Protein AF-A0A101QXJ2-F1 (afdb_monomer)

Secondary structure (DSSP, 8-state):
----------TT-HHHHHHHHIIIIIHHHS-GGGTTHHHHHHHHHHHH--TTSB-B-TTSPBPPHHHHHHHTTS-HHHHHHHHHHHHHTTSSEEES---TTSPPEEE---TT----HHHHHHHHHHTS----TT-----S--------------------PPPPPP-------------------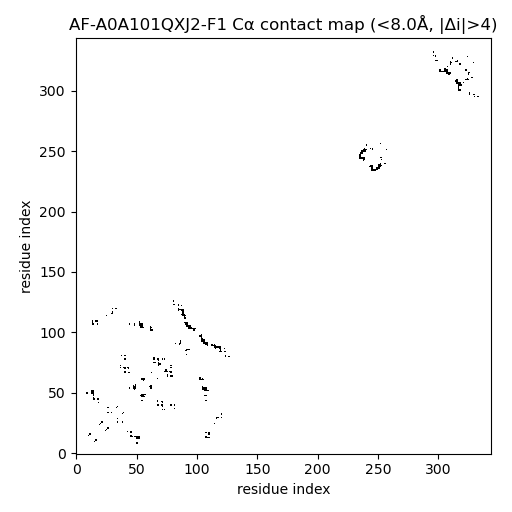-------------------------PPPP---PPP---------------S-B-TTT-PBPSSSSSS-HHHHHHHHTTS---S-----PPP--PPPPPPPPP----PPPP--PPPP-TTSPEEE-TTS-EEE-S-TT---HHHH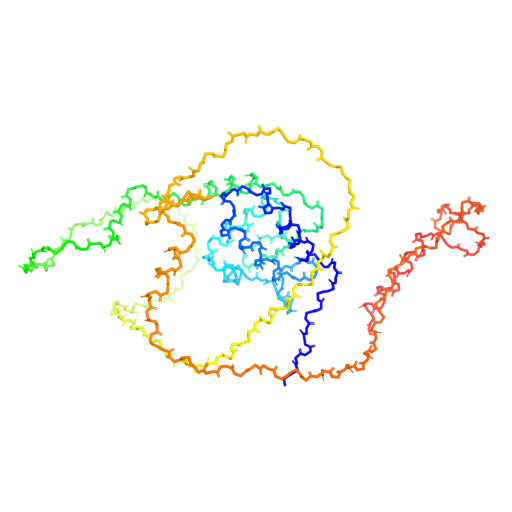HHHHHHHHHHHHS--

Mean predicted aligned error: 20.92 Å

Solvent-accessible surface area (backbone atoms only — not comparable to full-atom values): 23288 Å² total; per-residue (Å²): 134,85,80,85,78,68,76,88,69,54,90,86,24,36,30,56,51,49,46,48,44,41,69,73,49,46,62,72,75,45,54,77,90,46,67,49,70,51,44,45,36,53,52,32,50,36,74,52,27,33,59,83,11,38,33,30,45,95,88,67,47,59,52,52,64,63,58,52,6,58,65,33,73,49,54,53,69,55,37,53,54,40,50,55,21,31,38,59,12,57,60,32,42,69,60,70,79,85,44,92,96,51,82,53,33,39,26,45,61,60,94,81,69,80,66,37,57,62,53,19,49,52,47,48,60,73,65,46,78,75,71,65,85,85,67,77,75,85,72,80,80,76,79,78,91,74,88,80,93,78,84,92,81,84,91,81,83,84,86,83,83,84,83,82,84,86,81,87,83,88,86,89,82,86,89,82,89,82,90,79,90,80,92,82,82,81,88,81,94,70,86,77,71,89,82,73,80,86,77,86,74,85,71,83,81,79,75,80,78,81,72,79,77,78,83,77,80,81,78,90,79,84,89,80,78,91,72,82,86,75,92,69,86,69,60,56,44,50,12,77,85,81,58,49,71,23,96,52,88,59,64,57,43,72,75,64,53,51,61,59,68,68,67,64,84,75,87,73,83,85,74,87,80,78,81,83,81,87,73,88,78,80,82,76,81,86,75,85,76,78,80,71,80,75,76,90,69,76,79,84,73,52,88,85,32,54,81,41,70,27,100,88,72,49,79,38,47,47,81,56,88,85,61,67,36,67,68,60,54,48,50,53,50,52,51,52,52,47,48,64,75,69,57,125

Foldseek 3Di:
DDPPPPDPLPPQFQLVLLVCCLPPPDCVVADPLCNPLLSLLSVLLSVQADSNQKRADPVRHHDALVVSCVSSVHDSVVSVLSQVLCVQQVQKDFDDDDDPPGGTIIGGDGNDRDTPNVRSVVSCVVPPPPPPPPPPPPPPDPDDDDDDDDDDDDDDDDDDDDDDDDDDDDDDDDDDDDDDDDDDDDDDPDPPDDPDPDDPPDDDPPDDDPDDDDDDDDDDDDDDDDDDDDPPPPFLFAAPPPRHGHPDNDNHDPVVVVVVVVPPPPPDDDDDDDDDDDDDDDDDPDDDDDPPPPDDDQPDADPPADWDAAPVRDIGGDVDPPDHHSVVVVVVVVVVVVCVVPPD

Structure (mmCIF, N/CA/C/O backbone):
data_AF-A0A101QXJ2-F1
#
_entry.id   AF-A0A101QXJ2-F1
#
loop_
_atom_site.group_PDB
_atom_site.id
_atom_site.type_symbol
_atom_site.label_atom_id
_atom_site.label_alt_id
_atom_site.label_comp_id
_atom_site.label_asym_id
_atom_site.label_entity_id
_atom_site.label_seq_id
_atom_site.pdbx_PDB_ins_code
_atom_site.Cartn_x
_atom_site.Cartn_y
_atom_site.Cartn_z
_atom_site.occupancy
_atom_site.B_iso_or_equiv
_atom_site.auth_seq_id
_atom_site.auth_comp_id
_atom_site.auth_asym_id
_atom_site.auth_atom_id
_atom_site.pdbx_PDB_model_num
ATOM 1 N N . MET A 1 1 ? -8.567 32.358 3.749 1.00 40.31 1 MET A N 1
ATOM 2 C CA . MET A 1 1 ? -8.351 30.949 3.368 1.00 40.31 1 MET A CA 1
ATOM 3 C C . MET A 1 1 ? -7.649 30.308 4.546 1.00 40.31 1 MET A C 1
ATOM 5 O O . MET A 1 1 ? -6.565 30.764 4.877 1.00 40.31 1 MET A O 1
ATOM 9 N N . SER A 1 2 ? -8.338 29.427 5.272 1.00 40.16 2 SER A N 1
ATOM 10 C CA . SER A 1 2 ? -7.811 28.803 6.492 1.00 40.16 2 SER A CA 1
ATOM 11 C C . SER A 1 2 ? -6.733 27.792 6.098 1.00 40.16 2 SER A C 1
ATOM 13 O O . SER A 1 2 ? -6.956 26.981 5.203 1.00 40.16 2 SER A O 1
ATOM 15 N N . VAL A 1 3 ? -5.551 27.926 6.700 1.00 52.31 3 VAL A N 1
ATOM 16 C CA . VAL A 1 3 ? -4.366 27.079 6.468 1.00 52.31 3 VAL A CA 1
ATOM 17 C C . VAL A 1 3 ? -4.305 25.942 7.509 1.00 52.31 3 VAL A C 1
ATOM 19 O O . VAL A 1 3 ? -3.438 25.078 7.440 1.00 52.31 3 VAL A O 1
ATOM 22 N N . ASP A 1 4 ? -5.286 25.872 8.414 1.00 46.72 4 ASP A N 1
ATOM 23 C CA . ASP A 1 4 ? -5.356 24.923 9.534 1.00 46.72 4 ASP A CA 1
ATOM 24 C C . ASP A 1 4 ? -6.072 23.610 9.178 1.00 46.72 4 ASP A C 1
ATOM 26 O O . ASP A 1 4 ? -6.761 23.008 9.992 1.00 46.72 4 ASP A O 1
ATOM 30 N N . GLU A 1 5 ? -5.897 23.132 7.946 1.00 52.06 5 GLU A N 1
ATOM 31 C CA . GLU A 1 5 ? -6.265 21.764 7.548 1.00 52.06 5 GLU A CA 1
ATOM 32 C C . GLU A 1 5 ? -5.008 20.877 7.470 1.00 52.06 5 GLU A C 1
ATOM 34 O O . GLU A 1 5 ? -4.837 20.053 6.559 1.00 52.06 5 GLU A O 1
ATOM 39 N N . GLN A 1 6 ? -4.076 21.098 8.406 1.00 53.22 6 GLN A N 1
ATOM 40 C CA . GLN A 1 6 ? -2.865 20.296 8.526 1.00 53.22 6 GLN A CA 1
ATOM 41 C C . GLN A 1 6 ? -3.242 18.855 8.885 1.00 53.22 6 GLN A C 1
ATOM 43 O O . GLN A 1 6 ? -3.923 18.592 9.868 1.00 53.22 6 GLN A O 1
ATOM 48 N N . ASP A 1 7 ? -2.818 17.946 8.004 1.00 56.38 7 ASP A N 1
ATOM 49 C CA . ASP A 1 7 ? -2.963 16.492 8.051 1.00 56.38 7 ASP A CA 1
ATOM 50 C C . ASP A 1 7 ? -3.123 15.913 9.469 1.00 56.38 7 ASP A C 1
ATOM 52 O O . ASP A 1 7 ? -2.157 15.803 10.220 1.00 56.38 7 ASP A O 1
ATOM 56 N N . ASP A 1 8 ? -4.318 15.395 9.758 1.00 56.09 8 ASP A N 1
ATOM 57 C CA . ASP A 1 8 ? -4.680 14.565 10.921 1.00 56.09 8 ASP A CA 1
ATOM 58 C C . ASP A 1 8 ? -3.966 13.184 10.923 1.00 56.09 8 ASP A C 1
ATOM 60 O O . ASP A 1 8 ? -4.494 12.141 11.332 1.00 56.09 8 ASP A O 1
ATOM 64 N N . ARG A 1 9 ? -2.738 13.125 10.397 1.00 63.41 9 ARG A N 1
ATOM 65 C CA . ARG A 1 9 ? -1.888 11.935 10.350 1.00 63.41 9 ARG A CA 1
ATOM 66 C C . ARG A 1 9 ? -1.293 11.704 11.732 1.00 63.41 9 ARG A C 1
ATOM 68 O O . ARG A 1 9 ? -0.118 11.967 11.966 1.00 63.41 9 ARG A O 1
ATOM 75 N N . LYS A 1 10 ? -2.123 11.174 12.632 1.00 67.62 10 LYS A N 1
ATOM 76 C CA . LYS A 1 10 ? -1.710 10.709 13.959 1.00 67.62 10 LYS A CA 1
ATOM 77 C C . LYS A 1 10 ? -0.437 9.862 13.859 1.00 67.62 10 LYS A C 1
ATOM 79 O O . LYS A 1 10 ? -0.304 9.003 12.977 1.00 67.62 10 LYS A O 1
ATOM 84 N N . GLU A 1 11 ? 0.499 10.116 14.764 1.00 63.03 11 GLU A N 1
ATOM 85 C CA . GLU A 1 11 ? 1.699 9.300 14.931 1.00 63.03 11 GLU A CA 1
ATOM 86 C C . GLU A 1 11 ? 1.285 7.828 15.112 1.00 63.03 11 GLU A C 1
ATOM 88 O O . GLU A 1 11 ? 0.372 7.516 15.874 1.00 63.03 11 GLU A O 1
ATOM 93 N N . GLY A 1 12 ? 1.886 6.925 14.329 1.00 73.69 12 GLY A N 1
ATOM 94 C CA . GLY A 1 12 ? 1.506 5.504 14.290 1.00 73.69 12 GLY A CA 1
ATOM 95 C C . GLY A 1 12 ? 0.447 5.108 13.250 1.00 73.69 12 GLY A C 1
ATOM 96 O O . GLY A 1 12 ? 0.056 3.947 13.204 1.00 73.69 12 GLY A O 1
ATOM 97 N N . ALA A 1 13 ? -0.016 6.018 12.386 1.00 88.88 13 ALA A N 1
ATOM 98 C CA . ALA A 1 13 ? -0.916 5.648 11.291 1.00 88.88 13 ALA A CA 1
ATOM 99 C C . ALA A 1 13 ? -0.267 4.658 10.295 1.00 88.88 13 ALA A C 1
ATOM 101 O O . ALA A 1 13 ? 0.923 4.769 9.986 1.00 88.88 13 ALA A O 1
ATOM 102 N N . VAL A 1 14 ? -1.071 3.757 9.714 1.00 94.00 14 VAL A N 1
ATOM 103 C CA . VAL A 1 14 ? -0.635 2.713 8.755 1.00 94.00 14 VAL A CA 1
ATOM 104 C C . VAL A 1 14 ? 0.245 3.248 7.607 1.00 94.00 14 VAL A C 1
ATOM 106 O O . VAL A 1 14 ? 1.235 2.608 7.252 1.00 94.00 14 VAL A O 1
ATOM 109 N N . PRO A 1 15 ? -0.016 4.432 7.014 1.00 94.44 15 PRO A N 1
ATOM 110 C CA . PRO A 1 15 ? 0.865 4.968 5.973 1.00 94.44 15 PRO A CA 1
ATOM 111 C C . PRO A 1 15 ? 2.269 5.325 6.489 1.00 94.44 15 PRO A C 1
ATOM 113 O O . PRO A 1 15 ? 3.249 5.247 5.744 1.00 94.44 15 PRO A O 1
ATOM 116 N N . ASN A 1 16 ? 2.396 5.721 7.757 1.00 93.44 16 ASN A N 1
ATOM 117 C CA . ASN A 1 16 ? 3.681 6.077 8.354 1.00 93.44 16 ASN A CA 1
ATOM 118 C C . ASN A 1 16 ? 4.519 4.829 8.635 1.00 93.44 16 ASN A C 1
ATOM 120 O O . ASN A 1 16 ? 5.688 4.793 8.246 1.00 93.44 16 ASN A O 1
ATOM 124 N N . SER A 1 17 ? 3.925 3.789 9.224 1.00 94.25 17 SER A N 1
ATOM 125 C CA . SER A 1 17 ? 4.601 2.506 9.442 1.00 94.25 17 SER A CA 1
ATOM 126 C C . SER A 1 17 ? 4.990 1.842 8.118 1.00 94.25 17 SER A C 1
ATOM 128 O O . SER A 1 17 ? 6.146 1.448 7.951 1.00 94.25 17 SER A O 1
ATOM 130 N N . PHE A 1 18 ? 4.092 1.834 7.126 1.00 96.06 18 PHE A N 1
ATOM 131 C CA . PHE A 1 18 ? 4.382 1.372 5.767 1.00 96.06 18 PHE A CA 1
ATOM 132 C C . PHE A 1 18 ? 5.537 2.149 5.136 1.00 96.06 18 PHE A C 1
ATOM 134 O O . PHE A 1 18 ? 6.446 1.570 4.548 1.00 96.06 18 PHE A O 1
ATOM 141 N N . GLY A 1 19 ? 5.533 3.474 5.274 1.00 95.44 19 GLY A N 1
ATOM 142 C CA . GLY A 1 19 ? 6.594 4.328 4.763 1.00 95.44 19 GLY A CA 1
ATOM 143 C C . GLY A 1 19 ? 7.949 4.088 5.418 1.00 95.44 19 GLY A C 1
ATOM 144 O O . GLY A 1 19 ? 8.967 4.076 4.724 1.00 95.44 19 GLY A O 1
ATOM 145 N N . ASN A 1 20 ? 7.958 3.866 6.730 1.00 95.00 20 ASN A N 1
ATOM 146 C CA . ASN A 1 20 ? 9.160 3.526 7.481 1.00 95.00 20 ASN A CA 1
ATOM 147 C C . ASN A 1 20 ? 9.683 2.144 7.076 1.00 95.00 20 ASN A C 1
ATOM 149 O O . ASN A 1 20 ? 10.871 2.007 6.783 1.00 95.00 20 ASN A O 1
ATOM 153 N N . ALA A 1 21 ? 8.806 1.142 6.963 1.00 95.56 21 ALA A N 1
ATOM 154 C CA . ALA A 1 21 ? 9.169 -0.179 6.458 1.00 95.56 21 ALA A CA 1
ATOM 155 C C . ALA A 1 21 ? 9.734 -0.095 5.032 1.00 95.56 21 ALA A C 1
ATOM 157 O O . ALA A 1 21 ? 10.783 -0.683 4.749 1.00 95.56 21 ALA A O 1
ATOM 158 N N . LEU A 1 22 ? 9.098 0.704 4.164 1.00 96.00 22 LEU A N 1
ATOM 159 C CA . LEU A 1 22 ? 9.529 0.941 2.790 1.00 96.00 22 LEU A CA 1
ATOM 160 C C . LEU A 1 22 ? 10.939 1.537 2.732 1.00 96.00 22 LEU A C 1
ATOM 162 O O . LEU A 1 22 ? 11.807 1.000 2.044 1.00 96.00 22 LEU A O 1
ATOM 166 N N . ALA A 1 23 ? 11.172 2.625 3.467 1.00 95.25 23 ALA A N 1
ATOM 167 C CA . ALA A 1 23 ? 12.436 3.352 3.453 1.00 95.25 23 ALA A CA 1
ATOM 168 C C . ALA A 1 23 ? 13.585 2.542 4.071 1.00 95.25 23 ALA A C 1
ATOM 170 O O . ALA A 1 23 ? 14.657 2.453 3.470 1.00 95.25 23 ALA A O 1
ATOM 171 N N . TRP A 1 24 ? 13.362 1.929 5.235 1.00 94.56 24 TRP A N 1
ATOM 172 C CA . TRP A 1 24 ? 14.444 1.365 6.044 1.00 94.56 24 TRP A CA 1
ATOM 173 C C . TRP A 1 24 ? 14.752 -0.099 5.752 1.00 94.56 24 TRP A C 1
ATOM 175 O O . TRP A 1 24 ? 15.916 -0.498 5.814 1.00 94.56 24 TRP A O 1
ATOM 185 N N . ARG A 1 25 ? 13.736 -0.898 5.420 1.00 95.69 25 ARG A N 1
ATOM 186 C CA . ARG A 1 25 ? 13.872 -2.354 5.306 1.00 95.69 25 ARG A CA 1
ATOM 187 C C . ARG A 1 25 ? 13.623 -2.838 3.886 1.00 95.69 25 ARG A C 1
ATOM 189 O O . ARG A 1 25 ? 14.509 -3.393 3.238 1.00 95.69 25 ARG A O 1
ATOM 196 N N . TRP A 1 26 ? 12.430 -2.583 3.373 1.00 96.62 26 TRP A N 1
ATOM 197 C CA . TRP A 1 26 ? 11.964 -3.149 2.113 1.00 96.62 26 TRP A CA 1
ATOM 198 C C . TRP A 1 26 ? 12.757 -2.654 0.905 1.00 96.62 26 TRP A C 1
ATOM 200 O O . TRP A 1 26 ? 13.098 -3.458 0.046 1.00 96.62 26 TRP A O 1
ATOM 210 N N . SER A 1 27 ? 13.134 -1.372 0.846 1.00 96.31 27 SER A N 1
ATOM 211 C CA . SER A 1 27 ? 13.959 -0.833 -0.249 1.00 96.31 27 SER A CA 1
ATOM 212 C C . SER A 1 27 ? 15.315 -1.544 -0.398 1.00 96.31 27 SER A C 1
ATOM 214 O O . SER A 1 27 ? 15.875 -1.596 -1.500 1.00 96.31 27 SER A O 1
ATOM 216 N N . ARG A 1 28 ? 15.851 -2.106 0.696 1.00 96.69 28 ARG A N 1
ATOM 217 C CA . ARG A 1 28 ? 17.118 -2.852 0.724 1.00 96.69 28 ARG A CA 1
ATOM 218 C C . ARG A 1 28 ? 16.923 -4.295 0.265 1.00 96.69 28 ARG A C 1
ATOM 220 O O . ARG A 1 28 ? 17.698 -4.753 -0.568 1.00 96.69 28 ARG A O 1
ATOM 227 N N . GLU A 1 29 ? 15.865 -4.949 0.743 1.00 97.12 29 GLU A N 1
ATOM 228 C CA . GLU A 1 29 ? 15.489 -6.330 0.391 1.00 97.12 29 GLU A CA 1
ATOM 229 C C . GLU A 1 29 ? 14.942 -6.465 -1.045 1.00 97.12 29 GLU A C 1
ATOM 231 O O . GLU A 1 29 ? 14.990 -7.537 -1.644 1.00 97.12 29 GLU A O 1
ATOM 236 N N . MET A 1 30 ? 14.421 -5.378 -1.613 1.00 97.56 30 MET A N 1
ATOM 237 C CA . MET A 1 30 ? 13.777 -5.365 -2.922 1.00 97.56 30 MET A CA 1
ATOM 238 C C . MET A 1 30 ? 14.774 -5.648 -4.074 1.00 97.56 30 MET A C 1
ATOM 240 O O . MET A 1 30 ? 15.803 -4.968 -4.177 1.00 97.56 30 MET A O 1
ATOM 244 N N . PRO A 1 31 ? 14.468 -6.575 -5.006 1.00 97.75 31 PRO A N 1
ATOM 245 C CA . PRO A 1 31 ? 15.256 -6.816 -6.215 1.00 97.75 31 PRO A CA 1
ATOM 246 C C . PRO A 1 31 ? 15.428 -5.561 -7.076 1.00 97.75 31 PRO A C 1
ATOM 248 O O . PRO A 1 31 ? 14.529 -4.723 -7.177 1.00 97.75 31 PRO A O 1
ATOM 251 N N . ARG A 1 32 ? 16.569 -5.440 -7.771 1.00 96.69 32 ARG A N 1
ATOM 252 C CA . ARG A 1 32 ? 16.890 -4.260 -8.604 1.00 96.69 32 ARG A CA 1
ATOM 253 C C . ARG A 1 32 ? 15.822 -3.962 -9.664 1.00 96.69 32 ARG A C 1
ATOM 255 O O . ARG A 1 32 ? 15.546 -2.793 -9.913 1.00 96.69 32 ARG A O 1
ATOM 262 N N . GLY A 1 33 ? 15.188 -4.991 -10.235 1.00 95.00 33 GLY A N 1
ATOM 263 C CA . GLY A 1 33 ? 14.116 -4.834 -11.226 1.00 95.00 33 GLY A CA 1
ATOM 264 C C . GLY A 1 33 ? 12.859 -4.128 -10.696 1.00 95.00 33 GLY A C 1
ATOM 265 O O . GLY A 1 33 ? 12.109 -3.551 -11.480 1.00 95.00 33 GLY A O 1
ATOM 266 N N . LEU A 1 34 ? 12.652 -4.122 -9.375 1.00 97.00 34 LEU A N 1
ATOM 267 C CA . LEU A 1 34 ? 11.510 -3.486 -8.715 1.00 97.00 34 LEU A CA 1
ATOM 268 C C . LEU A 1 34 ? 11.805 -2.054 -8.232 1.00 97.00 34 LEU A C 1
ATOM 270 O O . LEU A 1 34 ? 10.875 -1.278 -8.026 1.00 97.00 34 LEU A O 1
ATOM 274 N N . LYS A 1 35 ? 13.079 -1.654 -8.107 1.00 96.44 35 LYS A N 1
ATOM 275 C CA . LYS A 1 35 ? 13.467 -0.327 -7.576 1.00 96.44 35 LYS A CA 1
ATOM 276 C C . LYS A 1 35 ? 13.170 0.853 -8.514 1.00 96.44 35 LYS A C 1
ATOM 278 O O . LYS A 1 35 ? 13.420 1.995 -8.146 1.00 96.44 35 LYS A O 1
ATOM 283 N N . GLY A 1 36 ? 12.672 0.588 -9.723 1.00 95.12 36 GLY A N 1
ATOM 284 C CA . GLY A 1 36 ? 12.228 1.610 -10.673 1.00 95.12 36 GLY A CA 1
ATOM 285 C C . GLY A 1 36 ? 10.816 2.121 -10.368 1.00 95.12 36 GLY A C 1
ATOM 286 O O . GLY A 1 36 ? 10.469 2.398 -9.224 1.00 95.12 36 GLY A O 1
ATOM 287 N N . GLY A 1 37 ? 9.968 2.200 -11.398 1.00 96.25 37 GLY A N 1
ATOM 288 C CA . GLY A 1 37 ? 8.610 2.753 -11.277 1.00 96.25 37 GLY A CA 1
ATOM 289 C C . GLY A 1 37 ? 7.702 2.046 -10.260 1.00 96.25 37 GLY A C 1
ATOM 290 O O . GLY A 1 37 ? 6.793 2.673 -9.724 1.00 96.25 37 GLY A O 1
ATOM 291 N N . PHE A 1 38 ? 7.968 0.776 -9.936 1.00 98.06 38 PHE A N 1
ATOM 292 C CA . PHE A 1 38 ? 7.221 0.061 -8.899 1.00 98.06 38 PHE A CA 1
ATOM 293 C C . PHE A 1 38 ? 7.461 0.663 -7.504 1.00 98.06 38 PHE A C 1
ATOM 295 O O . PHE A 1 38 ? 6.502 0.904 -6.777 1.00 98.06 38 PHE A O 1
ATOM 302 N N . LEU A 1 39 ? 8.706 1.000 -7.154 1.00 97.75 39 LEU A N 1
ATOM 303 C CA . LEU A 1 39 ? 9.013 1.677 -5.892 1.00 97.75 39 LEU A CA 1
ATOM 304 C C . LEU A 1 39 ? 8.350 3.062 -5.813 1.00 97.75 39 LEU A C 1
ATOM 306 O O . LEU A 1 39 ? 7.761 3.401 -4.788 1.00 97.75 39 LEU A O 1
ATOM 310 N N . THR A 1 40 ? 8.381 3.838 -6.902 1.00 98.00 40 THR A N 1
ATOM 311 C CA . THR A 1 40 ? 7.679 5.133 -6.985 1.00 98.00 40 THR A CA 1
ATOM 312 C C . THR A 1 40 ? 6.174 4.974 -6.770 1.00 98.00 40 THR A C 1
ATOM 314 O O . THR A 1 40 ? 5.576 5.771 -6.050 1.00 98.00 40 THR A O 1
ATOM 317 N N . MET A 1 41 ? 5.569 3.916 -7.322 1.00 98.25 41 MET A N 1
ATOM 318 C CA . MET A 1 41 ? 4.166 3.594 -7.066 1.00 98.25 41 MET A CA 1
ATOM 319 C C . MET A 1 41 ? 3.911 3.355 -5.573 1.00 98.25 41 MET A C 1
ATOM 321 O O . MET A 1 41 ? 2.981 3.941 -5.034 1.00 98.25 41 MET A O 1
ATOM 325 N N . LEU A 1 42 ? 4.743 2.577 -4.869 1.00 98.00 42 LEU A N 1
ATOM 326 C CA . LEU A 1 42 ? 4.558 2.340 -3.427 1.00 98.00 42 LEU A CA 1
ATOM 327 C C . LEU A 1 42 ? 4.621 3.637 -2.599 1.00 98.00 42 LEU A C 1
ATOM 329 O O . LEU A 1 42 ? 3.818 3.818 -1.684 1.00 98.00 42 LEU A O 1
ATOM 333 N N . TYR A 1 43 ? 5.515 4.570 -2.945 1.00 98.00 43 TYR A N 1
ATOM 334 C CA . TYR A 1 43 ? 5.541 5.897 -2.316 1.00 98.00 43 TYR A CA 1
ATOM 335 C C . TYR A 1 43 ? 4.283 6.719 -2.621 1.00 98.00 43 TYR A C 1
ATOM 337 O O . TYR A 1 43 ? 3.775 7.405 -1.735 1.00 98.00 43 TYR A O 1
ATOM 345 N N . ALA A 1 44 ? 3.748 6.625 -3.839 1.00 97.88 44 ALA A N 1
ATOM 346 C CA . ALA A 1 44 ? 2.486 7.268 -4.184 1.00 97.88 44 ALA A CA 1
ATOM 347 C C . ALA A 1 44 ? 1.320 6.685 -3.363 1.00 97.88 44 ALA A C 1
ATOM 349 O O . ALA A 1 44 ? 0.532 7.446 -2.802 1.00 97.88 44 ALA A O 1
ATOM 350 N N . LEU A 1 45 ? 1.240 5.354 -3.215 1.00 97.56 45 LEU A N 1
ATOM 351 C CA . LEU A 1 45 ? 0.220 4.704 -2.378 1.00 97.56 45 LEU A CA 1
ATOM 352 C C . LEU A 1 45 ? 0.302 5.186 -0.929 1.00 97.56 45 LEU A C 1
ATOM 354 O O . LEU A 1 45 ? -0.725 5.533 -0.355 1.00 97.56 45 LEU A O 1
ATOM 358 N N . ARG A 1 46 ? 1.515 5.286 -0.367 1.00 96.56 46 ARG A N 1
ATOM 359 C CA . ARG A 1 46 ? 1.735 5.856 0.970 1.00 96.56 46 ARG A CA 1
ATOM 360 C C . ARG A 1 46 ? 1.140 7.260 1.094 1.00 96.56 46 ARG A C 1
ATOM 362 O O . ARG A 1 46 ? 0.445 7.536 2.062 1.00 96.56 46 ARG A O 1
ATOM 369 N N . ALA A 1 47 ? 1.433 8.145 0.143 1.00 95.88 47 ALA A N 1
ATOM 370 C CA . ALA A 1 47 ? 1.002 9.541 0.207 1.00 95.88 47 ALA A CA 1
ATOM 371 C C . ALA A 1 47 ? -0.527 9.702 0.112 1.00 95.88 47 ALA A C 1
ATOM 373 O O . ALA A 1 47 ? -1.086 10.637 0.682 1.00 95.88 47 ALA A O 1
ATOM 374 N N . MET A 1 48 ? -1.192 8.791 -0.602 1.00 95.94 48 MET A N 1
ATOM 375 C CA . MET A 1 48 ? -2.638 8.814 -0.839 1.00 95.94 48 MET A CA 1
ATOM 376 C C . MET A 1 48 ? -3.455 7.980 0.154 1.00 95.94 48 MET A C 1
ATOM 378 O O . MET A 1 48 ? -4.683 8.055 0.141 1.00 95.94 48 MET A O 1
ATOM 382 N N . ALA A 1 49 ? -2.812 7.156 0.978 1.00 96.19 49 ALA A N 1
ATOM 383 C CA . ALA A 1 49 ? -3.508 6.322 1.942 1.00 96.19 49 ALA A CA 1
ATOM 384 C C . ALA A 1 49 ? -4.062 7.150 3.104 1.00 96.19 49 ALA A C 1
ATOM 386 O O . ALA A 1 49 ? -3.382 8.012 3.664 1.00 96.19 49 ALA A O 1
ATOM 387 N N . ALA A 1 50 ? -5.298 6.842 3.494 1.00 94.88 50 ALA A N 1
ATOM 388 C CA . ALA A 1 50 ? -5.879 7.338 4.731 1.00 94.88 50 ALA A CA 1
ATOM 389 C C . ALA A 1 50 ? -5.132 6.761 5.945 1.00 94.88 50 ALA A C 1
ATOM 391 O O . ALA A 1 50 ? -4.392 5.782 5.831 1.00 94.88 50 ALA A O 1
ATOM 392 N N . SER A 1 51 ? -5.371 7.313 7.136 1.00 92.81 51 SER A N 1
ATOM 393 C CA . SER A 1 51 ? -4.772 6.817 8.386 1.00 92.81 51 SER A CA 1
ATOM 394 C C . SER A 1 51 ? -5.082 5.339 8.669 1.00 92.81 51 SER A C 1
ATOM 396 O O . SER A 1 51 ? -4.260 4.645 9.265 1.00 92.81 51 SER A O 1
ATOM 398 N N . SER A 1 52 ? -6.219 4.841 8.169 1.00 93.31 52 SER A N 1
ATOM 399 C CA . SER A 1 52 ? -6.622 3.428 8.209 1.00 93.31 52 SER A CA 1
ATOM 400 C C . SER A 1 52 ? -5.853 2.515 7.244 1.00 93.31 52 SER A C 1
ATOM 402 O O . SER A 1 52 ? -6.028 1.303 7.288 1.00 93.31 52 SER A O 1
ATOM 404 N N . GLY A 1 53 ? -5.055 3.074 6.331 1.00 95.50 53 GLY A N 1
ATOM 405 C CA . GLY A 1 53 ? -4.391 2.346 5.248 1.00 95.50 53 GLY A CA 1
ATOM 406 C C . GLY A 1 53 ? -5.247 2.171 3.989 1.00 95.50 53 GLY A C 1
ATOM 407 O O . GLY A 1 53 ? -4.723 1.759 2.956 1.00 95.50 53 GLY A O 1
ATOM 408 N N . GLN A 1 54 ? -6.540 2.509 4.013 1.00 96.88 54 GLN A N 1
ATOM 409 C CA . GLN A 1 54 ? -7.388 2.449 2.817 1.00 96.88 54 GLN A CA 1
ATOM 410 C C . GLN A 1 54 ? -7.061 3.582 1.831 1.00 96.88 54 GLN A C 1
ATOM 412 O O . GLN A 1 54 ? -6.881 4.737 2.220 1.00 96.88 54 GLN A O 1
ATOM 417 N N . LEU A 1 55 ? -7.045 3.272 0.532 1.00 96.44 55 LEU A N 1
ATOM 418 C CA . LEU A 1 55 ? -6.863 4.245 -0.549 1.00 96.44 55 LEU A CA 1
ATOM 419 C C . LEU A 1 55 ? -8.208 4.874 -0.925 1.00 96.44 55 LEU A C 1
ATOM 421 O O . LEU A 1 55 ? -8.883 4.465 -1.879 1.00 96.44 55 LEU A O 1
ATOM 425 N N . ARG A 1 56 ? -8.602 5.880 -0.147 1.00 96.31 56 ARG A N 1
ATOM 426 C CA . ARG A 1 56 ? -9.786 6.708 -0.382 1.00 96.31 56 ARG A CA 1
ATOM 427 C C . ARG A 1 56 ? -9.392 8.177 -0.373 1.00 96.31 56 ARG A C 1
ATOM 429 O O . ARG A 1 56 ? -8.490 8.576 0.355 1.00 96.31 56 ARG A O 1
ATOM 436 N N . PHE A 1 57 ? -10.094 8.980 -1.161 1.00 94.81 57 PHE A N 1
ATOM 437 C CA . PHE A 1 57 ? -10.045 10.430 -1.006 1.00 94.81 57 PHE A CA 1
ATOM 438 C C . PHE A 1 57 ? -10.631 10.841 0.350 1.00 94.81 57 PHE A C 1
ATOM 440 O O . PHE A 1 57 ? -11.355 10.061 0.974 1.00 94.81 57 PHE A O 1
ATOM 447 N N . ARG A 1 58 ? -10.378 12.086 0.770 1.00 90.19 58 ARG A N 1
ATOM 448 C CA . ARG A 1 58 ? -10.982 12.665 1.983 1.00 90.19 58 ARG A CA 1
ATOM 449 C C . ARG A 1 58 ? -12.517 12.572 1.966 1.00 90.19 58 ARG A C 1
ATOM 451 O O . ARG A 1 58 ? -13.110 12.241 2.982 1.00 90.19 58 ARG A O 1
ATOM 458 N N . ASP A 1 59 ? -13.137 12.684 0.788 1.00 91.88 59 ASP A N 1
ATOM 459 C CA . ASP A 1 59 ? -14.577 12.461 0.555 1.00 91.88 59 ASP A CA 1
ATOM 460 C C . ASP A 1 59 ? -15.071 11.019 0.830 1.00 91.88 59 ASP A C 1
ATOM 462 O O . ASP A 1 59 ? -16.238 10.702 0.598 1.00 91.88 59 ASP A O 1
ATOM 466 N N . GLY A 1 60 ? -14.188 10.081 1.180 1.00 91.94 60 GLY A N 1
ATOM 467 C CA . GLY A 1 60 ? -14.505 8.659 1.342 1.00 91.94 60 GLY A CA 1
ATOM 468 C C . GLY A 1 60 ? -14.664 7.883 0.027 1.00 91.94 60 GLY A C 1
ATOM 469 O O . GLY A 1 60 ? -14.865 6.665 0.050 1.00 91.94 60 GLY A O 1
ATOM 470 N N . LYS A 1 61 ? -14.544 8.549 -1.127 1.00 95.31 61 LYS A N 1
ATOM 471 C CA . LYS A 1 61 ? -14.606 7.914 -2.452 1.00 95.31 61 LYS A CA 1
ATOM 472 C C . LYS A 1 61 ? -13.343 7.080 -2.717 1.00 95.31 61 LYS A C 1
ATOM 474 O O . LYS A 1 61 ? -12.244 7.547 -2.413 1.00 95.31 61 LYS A O 1
ATOM 479 N N . PRO A 1 62 ? -13.460 5.881 -3.319 1.00 95.50 62 PRO A N 1
ATOM 480 C CA . PRO A 1 62 ? -12.297 5.078 -3.690 1.00 95.50 62 PRO A CA 1
ATOM 481 C C . PRO A 1 62 ? -11.450 5.802 -4.742 1.00 95.50 62 PRO A C 1
ATOM 483 O O . PRO A 1 62 ? -11.989 6.381 -5.692 1.00 95.50 62 PRO A O 1
ATOM 486 N N . ILE A 1 63 ? -10.127 5.753 -4.581 1.00 96.00 63 ILE A N 1
ATOM 487 C CA . ILE A 1 63 ? -9.192 6.388 -5.515 1.00 96.00 63 ILE A CA 1
ATOM 488 C C . ILE A 1 63 ? -9.187 5.619 -6.839 1.00 96.00 63 ILE A C 1
ATOM 490 O O . ILE A 1 63 ? -9.094 4.388 -6.864 1.00 96.00 63 ILE A O 1
ATOM 494 N N . ARG A 1 64 ? -9.294 6.333 -7.966 1.00 95.69 64 ARG A N 1
ATOM 495 C CA . ARG A 1 64 ? -9.268 5.700 -9.288 1.00 95.69 64 ARG A CA 1
ATOM 496 C C . ARG A 1 64 ? -7.831 5.369 -9.672 1.00 95.69 64 ARG A C 1
ATOM 498 O O . ARG A 1 64 ? -6.888 6.075 -9.336 1.00 95.69 64 ARG A O 1
ATOM 505 N N . ILE A 1 65 ? -7.668 4.335 -10.492 1.00 96.31 65 ILE A N 1
ATOM 506 C CA . ILE A 1 65 ? -6.351 3.923 -11.005 1.00 96.31 65 ILE A CA 1
ATOM 507 C C . ILE A 1 65 ? -5.663 5.053 -11.794 1.00 96.31 65 ILE A C 1
ATOM 509 O O . ILE A 1 65 ? -4.441 5.147 -11.779 1.00 96.31 65 ILE A O 1
ATOM 513 N N . GLN A 1 66 ? -6.430 5.929 -12.448 1.00 97.19 66 GLN A N 1
ATOM 514 C CA . GLN A 1 66 ? -5.903 7.099 -13.160 1.00 97.19 66 GLN A CA 1
ATOM 515 C C . GLN A 1 66 ? -5.201 8.085 -12.222 1.00 97.19 66 GLN A C 1
ATOM 517 O O . GLN A 1 66 ? -4.126 8.581 -12.553 1.00 97.19 66 GLN A O 1
ATOM 522 N N . ASP A 1 67 ? -5.768 8.313 -11.038 1.00 97.56 67 ASP A N 1
ATOM 523 C CA . ASP A 1 67 ? -5.184 9.195 -10.029 1.00 97.56 67 ASP A CA 1
ATOM 524 C C . ASP A 1 67 ? -3.910 8.570 -9.450 1.00 97.56 67 ASP A C 1
ATOM 526 O O . ASP A 1 67 ? -2.891 9.249 -9.328 1.00 97.56 67 ASP A O 1
ATOM 530 N N . LEU A 1 68 ? -3.925 7.249 -9.218 1.00 97.56 68 LEU A N 1
ATOM 531 C CA . LEU A 1 68 ? -2.736 6.497 -8.802 1.00 97.56 68 LEU A CA 1
ATOM 532 C C . LEU A 1 68 ? -1.615 6.580 -9.846 1.00 97.56 68 LEU A C 1
ATOM 534 O O . LEU A 1 68 ? -0.457 6.819 -9.507 1.00 97.56 68 LEU A O 1
ATOM 538 N N . ALA A 1 69 ? -1.957 6.417 -11.125 1.00 97.88 69 ALA A N 1
ATOM 539 C CA . ALA A 1 69 ? -1.011 6.515 -12.229 1.00 97.88 69 ALA A CA 1
ATOM 540 C C . ALA A 1 69 ? -0.402 7.921 -12.331 1.00 97.88 69 ALA A C 1
ATOM 542 O O . ALA A 1 69 ? 0.815 8.051 -12.475 1.00 97.88 69 ALA A O 1
ATOM 543 N N . LYS A 1 70 ? -1.234 8.963 -12.191 1.00 98.06 70 LYS A N 1
ATOM 544 C CA . LYS A 1 70 ? -0.808 10.367 -12.191 1.00 98.06 70 LYS A CA 1
ATOM 545 C C . LYS A 1 70 ? 0.123 10.672 -11.016 1.00 98.06 70 LYS A C 1
ATOM 547 O O . LYS A 1 70 ? 1.169 11.275 -11.231 1.00 98.06 70 LYS A O 1
ATOM 552 N N . ALA A 1 71 ? -0.216 10.217 -9.810 1.00 97.62 71 ALA A N 1
ATOM 553 C CA . ALA A 1 71 ? 0.609 10.400 -8.615 1.00 97.62 71 ALA A CA 1
ATOM 554 C C . ALA A 1 71 ? 1.957 9.667 -8.712 1.00 97.62 71 ALA A C 1
ATOM 556 O O . ALA A 1 71 ? 2.984 10.199 -8.301 1.00 97.62 71 ALA A O 1
ATOM 557 N N . ALA A 1 72 ? 1.973 8.469 -9.302 1.00 97.75 72 ALA A N 1
ATOM 558 C CA . ALA A 1 72 ? 3.193 7.696 -9.525 1.00 97.75 72 ALA A CA 1
ATOM 559 C C . ALA A 1 72 ? 3.992 8.131 -10.772 1.00 97.75 72 ALA A C 1
ATOM 561 O O . ALA A 1 72 ? 5.062 7.580 -11.027 1.00 97.75 72 ALA A O 1
ATOM 562 N N . GLY A 1 73 ? 3.478 9.069 -11.578 1.00 97.56 73 GLY A N 1
ATOM 563 C CA . GLY A 1 73 ? 4.127 9.525 -12.811 1.00 97.56 73 GLY A CA 1
ATOM 564 C C . GLY A 1 73 ? 4.258 8.439 -13.887 1.00 97.56 73 GLY A C 1
ATOM 565 O O . GLY A 1 73 ? 5.229 8.433 -14.642 1.00 97.56 73 GLY A O 1
ATOM 566 N N . CYS A 1 74 ? 3.313 7.497 -13.958 1.00 97.75 74 CYS A N 1
ATOM 567 C CA . CYS A 1 74 ? 3.346 6.376 -14.902 1.00 97.75 74 CYS A CA 1
ATOM 568 C C . CYS A 1 74 ? 2.058 6.273 -15.735 1.00 97.75 74 CYS A C 1
ATOM 570 O O . CYS A 1 74 ? 1.086 6.998 -15.523 1.00 97.75 74 CYS A O 1
ATOM 572 N N . ARG A 1 75 ? 2.044 5.382 -16.734 1.00 97.44 75 ARG A N 1
ATOM 573 C CA . ARG A 1 75 ? 0.847 5.129 -17.553 1.00 97.44 75 ARG A CA 1
ATOM 574 C C . ARG A 1 75 ? -0.166 4.304 -16.762 1.00 97.44 75 ARG A C 1
ATOM 576 O O . ARG A 1 75 ? 0.218 3.454 -15.967 1.00 97.44 75 ARG A O 1
ATOM 583 N N . GLU A 1 76 ? -1.457 4.460 -17.057 1.00 97.25 76 GLU A N 1
ATOM 584 C CA . GLU A 1 76 ? -2.527 3.717 -16.365 1.00 97.25 76 GLU A CA 1
ATOM 585 C C . GLU A 1 76 ? -2.322 2.190 -16.415 1.00 97.25 76 GLU A C 1
ATOM 587 O O . GLU A 1 76 ? -2.558 1.483 -15.439 1.00 97.25 76 GLU A O 1
ATOM 592 N N . GLN A 1 77 ? -1.835 1.671 -17.543 1.00 96.81 77 GLN A N 1
ATOM 593 C CA . GLN A 1 77 ? -1.564 0.240 -17.697 1.00 96.81 77 GLN A CA 1
ATOM 594 C C . GLN A 1 77 ? -0.398 -0.236 -16.824 1.00 96.81 77 GLN A C 1
ATOM 596 O O . GLN A 1 77 ? -0.465 -1.327 -16.260 1.00 96.81 77 GLN A O 1
ATOM 601 N N . ASP A 1 78 ? 0.642 0.587 -16.677 1.00 97.12 78 ASP A N 1
ATOM 602 C CA . ASP A 1 78 ? 1.768 0.284 -15.793 1.00 97.12 78 ASP A CA 1
ATOM 603 C C . ASP A 1 78 ? 1.328 0.372 -14.332 1.00 97.12 78 ASP A C 1
ATOM 605 O O . ASP A 1 78 ? 1.674 -0.502 -13.545 1.00 97.12 78 ASP A O 1
ATOM 609 N N . ALA A 1 79 ? 0.473 1.339 -13.986 1.00 97.75 79 ALA A N 1
ATOM 610 C CA . ALA A 1 79 ? -0.113 1.437 -12.656 1.00 97.75 79 ALA A CA 1
ATOM 611 C C . ALA A 1 79 ? -0.920 0.186 -12.279 1.00 97.75 79 ALA A C 1
ATOM 613 O O . ALA A 1 79 ? -0.725 -0.362 -11.197 1.00 97.75 79 ALA A O 1
ATOM 614 N N . ARG A 1 80 ? -1.776 -0.316 -13.184 1.00 97.12 80 ARG A N 1
ATOM 615 C CA . ARG A 1 80 ? -2.507 -1.587 -12.995 1.00 97.12 80 ARG A CA 1
ATOM 616 C C . ARG A 1 80 ? -1.547 -2.743 -12.743 1.00 97.12 80 ARG A C 1
ATOM 618 O O . ARG A 1 80 ? -1.696 -3.475 -11.770 1.00 97.12 80 ARG A O 1
ATOM 625 N N . ARG A 1 81 ? -0.530 -2.856 -13.595 1.00 97.69 81 ARG A N 1
ATOM 626 C CA . ARG A 1 81 ? 0.488 -3.901 -13.519 1.00 97.69 81 ARG A CA 1
ATOM 627 C C . ARG A 1 81 ? 1.306 -3.821 -12.222 1.00 97.69 81 ARG A C 1
ATOM 629 O O . ARG A 1 81 ? 1.582 -4.857 -11.627 1.00 97.69 81 ARG A O 1
ATOM 636 N N . TYR A 1 82 ? 1.644 -2.624 -11.744 1.00 98.38 82 TYR A N 1
ATOM 637 C CA . TYR A 1 82 ? 2.311 -2.426 -10.456 1.00 98.38 82 TYR A CA 1
ATOM 638 C C . TYR A 1 82 ? 1.402 -2.747 -9.269 1.00 98.38 82 TYR A C 1
ATOM 640 O O . TYR A 1 82 ? 1.861 -3.389 -8.332 1.00 98.38 82 TYR A O 1
ATOM 648 N N . LEU A 1 83 ? 0.120 -2.382 -9.308 1.00 97.94 83 LEU A N 1
ATOM 649 C CA . LEU A 1 83 ? -0.827 -2.749 -8.251 1.00 97.94 83 LEU A CA 1
ATOM 650 C C . LEU A 1 83 ? -0.991 -4.267 -8.146 1.00 97.94 83 LEU A C 1
ATOM 652 O O . LEU A 1 83 ? -0.908 -4.809 -7.050 1.00 97.94 83 LEU A O 1
ATOM 656 N N . ASP A 1 84 ? -1.150 -4.966 -9.271 1.00 98.06 84 ASP A N 1
ATOM 657 C CA . ASP A 1 84 ? -1.254 -6.430 -9.272 1.00 98.06 84 ASP A CA 1
ATOM 658 C C . ASP A 1 84 ? 0.053 -7.103 -8.805 1.00 98.06 84 ASP A C 1
ATOM 660 O O . ASP A 1 84 ? 0.008 -8.119 -8.109 1.00 98.06 84 ASP A O 1
ATOM 664 N N . ALA A 1 85 ? 1.219 -6.519 -9.114 1.00 98.38 85 ALA A N 1
ATOM 665 C CA . ALA A 1 85 ? 2.498 -6.961 -8.555 1.00 98.38 85 ALA A CA 1
ATOM 666 C C . ALA A 1 85 ? 2.553 -6.758 -7.031 1.00 98.38 85 ALA A C 1
ATOM 668 O O . ALA A 1 85 ? 2.967 -7.658 -6.306 1.00 98.38 85 ALA A O 1
ATOM 669 N N . GLY A 1 86 ? 2.086 -5.606 -6.537 1.00 98.12 86 GLY A N 1
ATOM 670 C CA . GLY A 1 86 ? 2.005 -5.303 -5.108 1.00 98.12 86 GLY A CA 1
ATOM 671 C C . GLY A 1 86 ? 1.063 -6.244 -4.355 1.00 98.12 86 GLY A C 1
ATOM 672 O O . GLY A 1 86 ? 1.383 -6.661 -3.245 1.00 98.12 86 GLY A O 1
ATOM 673 N N . ILE A 1 87 ? -0.044 -6.643 -4.988 1.00 98.00 87 ILE A N 1
ATOM 674 C CA . ILE A 1 87 ? -0.974 -7.645 -4.452 1.00 98.00 87 ILE A CA 1
ATOM 675 C C . ILE A 1 87 ? -0.294 -9.007 -4.323 1.00 98.00 87 ILE A C 1
ATOM 677 O O . ILE A 1 87 ? -0.389 -9.644 -3.279 1.00 98.00 87 ILE A O 1
ATOM 681 N N . ARG A 1 88 ? 0.450 -9.441 -5.346 1.00 98.25 88 ARG A N 1
ATOM 682 C CA . ARG A 1 88 ? 1.195 -10.710 -5.301 1.00 98.25 88 ARG A CA 1
ATOM 683 C C . ARG A 1 88 ? 2.325 -10.706 -4.275 1.00 98.25 88 ARG A C 1
ATOM 685 O O . ARG A 1 88 ? 2.555 -11.729 -3.648 1.00 98.25 88 ARG A O 1
ATOM 692 N N . ALA A 1 89 ? 2.986 -9.567 -4.076 1.00 98.12 89 ALA A N 1
ATOM 693 C CA . ALA A 1 89 ? 3.958 -9.399 -2.996 1.00 98.12 89 ALA A CA 1
ATOM 694 C C . ALA A 1 89 ? 3.318 -9.287 -1.604 1.00 98.12 89 ALA A C 1
ATOM 696 O O . ALA A 1 89 ? 4.046 -9.270 -0.615 1.00 98.12 89 ALA A O 1
ATOM 697 N N . GLY A 1 90 ? 1.991 -9.170 -1.502 1.00 97.69 90 GLY A N 1
ATOM 698 C CA . GLY A 1 90 ? 1.290 -8.992 -0.232 1.00 97.69 90 GLY A CA 1
ATOM 699 C C . GLY A 1 90 ? 1.440 -7.600 0.387 1.00 97.69 90 GLY A C 1
ATOM 700 O O . GLY A 1 90 ? 1.088 -7.430 1.545 1.00 97.69 90 GLY A O 1
ATOM 701 N N . VAL A 1 91 ? 1.943 -6.601 -0.353 1.00 97.81 91 VAL A N 1
ATOM 702 C CA . VAL A 1 91 ? 2.099 -5.204 0.121 1.00 97.81 91 VAL A CA 1
ATOM 703 C C . VAL A 1 91 ? 0.909 -4.311 -0.214 1.00 97.81 91 VAL A C 1
ATOM 705 O O . VAL A 1 91 ? 0.838 -3.177 0.249 1.00 97.81 91 VAL A O 1
ATOM 708 N N . VAL A 1 92 ? -0.024 -4.808 -1.023 1.00 97.75 92 VAL A N 1
ATOM 709 C CA . VAL A 1 92 ? -1.297 -4.155 -1.333 1.00 97.75 92 VAL A CA 1
ATOM 710 C C . VAL A 1 92 ? -2.399 -5.194 -1.191 1.00 97.75 92 VAL A C 1
ATOM 712 O O . VAL A 1 92 ? -2.286 -6.299 -1.710 1.00 97.75 92 VAL A O 1
ATOM 715 N N . LEU A 1 93 ? -3.481 -4.836 -0.516 1.00 97.56 93 LEU A N 1
ATOM 716 C CA . LEU A 1 93 ? -4.688 -5.643 -0.413 1.00 97.56 93 LEU A CA 1
ATOM 717 C C . LEU A 1 93 ? -5.796 -5.024 -1.263 1.00 97.56 93 LEU A C 1
ATOM 719 O O . LEU A 1 93 ? -5.835 -3.810 -1.481 1.00 97.56 93 LEU A O 1
ATOM 723 N N . VAL A 1 94 ? -6.704 -5.866 -1.745 1.00 96.94 94 VAL A N 1
ATOM 724 C CA . VAL A 1 94 ? -7.959 -5.415 -2.350 1.00 96.94 94 VAL A CA 1
ATOM 725 C C . VAL A 1 94 ? -9.053 -5.633 -1.319 1.00 96.94 94 VAL A C 1
ATOM 727 O O . VAL A 1 94 ? -9.328 -6.766 -0.937 1.00 96.94 94 VAL A O 1
ATOM 730 N N . ASP A 1 95 ? -9.635 -4.538 -0.849 1.00 93.50 95 ASP A N 1
ATOM 731 C CA . ASP A 1 95 ? -10.742 -4.547 0.094 1.00 93.50 95 ASP A CA 1
ATOM 732 C C . ASP A 1 95 ? -12.055 -4.701 -0.695 1.00 93.50 95 ASP A C 1
ATOM 734 O O . ASP A 1 95 ? -12.499 -3.798 -1.411 1.00 93.50 95 ASP A O 1
ATOM 738 N N . GLY A 1 96 ? -12.641 -5.897 -0.630 1.00 89.69 96 GLY A N 1
ATOM 739 C CA . GLY A 1 96 ? -13.849 -6.277 -1.365 1.00 89.69 96 GLY A CA 1
ATOM 740 C C . GLY A 1 96 ? -13.614 -6.879 -2.759 1.00 89.69 96 GLY A C 1
ATOM 741 O O . GLY A 1 96 ? -12.495 -7.089 -3.224 1.00 89.69 96 GLY A O 1
ATOM 742 N N . GLU A 1 97 ? -14.712 -7.197 -3.446 1.00 84.88 97 GLU A N 1
ATOM 743 C CA . GLU A 1 97 ? -14.672 -7.864 -4.752 1.00 84.88 97 GLU A CA 1
ATOM 744 C C . GLU A 1 97 ? -14.381 -6.891 -5.907 1.00 84.88 97 GLU A C 1
ATOM 746 O O . GLU A 1 97 ? -15.044 -5.859 -6.069 1.00 84.88 97 GLU A O 1
ATOM 751 N N . ARG A 1 98 ? -13.449 -7.265 -6.796 1.00 88.06 98 ARG A N 1
ATOM 752 C CA . ARG A 1 98 ? -13.216 -6.562 -8.070 1.00 88.06 98 ARG A CA 1
ATOM 753 C C . ARG A 1 98 ? -14.372 -6.859 -9.032 1.00 88.06 98 ARG A C 1
ATOM 755 O O . ARG A 1 98 ? -14.315 -7.813 -9.801 1.00 88.06 98 ARG A O 1
ATOM 762 N N . ARG A 1 99 ? -15.422 -6.036 -9.011 1.00 89.12 99 ARG A N 1
ATOM 763 C CA . ARG A 1 99 ? -16.543 -6.130 -9.964 1.00 89.12 99 ARG A CA 1
ATOM 764 C C . ARG A 1 99 ? -16.395 -5.131 -11.109 1.00 89.12 99 ARG A C 1
ATOM 766 O O . ARG A 1 99 ? -16.014 -3.979 -10.901 1.00 89.12 99 ARG A O 1
ATOM 773 N N . ARG A 1 100 ? -16.741 -5.551 -12.331 1.00 87.44 100 ARG A N 1
ATOM 774 C CA . ARG A 1 100 ? -16.803 -4.654 -13.497 1.00 87.44 100 ARG A CA 1
ATOM 775 C C . ARG A 1 100 ? -17.799 -3.524 -13.208 1.00 87.44 100 ARG A C 1
ATOM 777 O O . ARG A 1 100 ? -18.912 -3.785 -12.772 1.00 87.44 100 ARG A O 1
ATOM 784 N N . GLY A 1 101 ? -17.387 -2.277 -13.430 1.00 87.94 101 GLY A N 1
ATOM 785 C CA . GLY A 1 101 ? -18.217 -1.090 -13.181 1.00 87.94 101 GLY A CA 1
ATOM 786 C C . GLY A 1 101 ? -18.119 -0.504 -11.767 1.00 87.94 101 GLY A C 1
ATOM 787 O O . GLY A 1 101 ? -18.606 0.602 -11.554 1.00 87.94 101 GLY A O 1
ATOM 788 N N . ARG A 1 102 ? -17.439 -1.168 -10.819 1.00 89.56 102 ARG A N 1
ATOM 789 C CA . ARG A 1 102 ? -17.148 -0.609 -9.489 1.00 89.56 102 ARG A CA 1
ATOM 790 C C . ARG A 1 102 ? -15.649 -0.360 -9.341 1.00 89.56 102 ARG A C 1
ATOM 792 O O . ARG A 1 102 ? -14.834 -1.198 -9.719 1.00 89.56 102 ARG A O 1
ATOM 799 N N . ALA A 1 103 ? -15.276 0.800 -8.804 1.00 88.56 103 ALA A N 1
ATOM 800 C CA . ALA A 1 103 ? -13.880 1.077 -8.479 1.00 88.56 103 ALA A CA 1
ATOM 801 C C . ALA A 1 103 ? -13.417 0.117 -7.373 1.00 88.56 103 ALA A C 1
ATOM 803 O O . ALA A 1 103 ? -14.083 -0.002 -6.344 1.00 88.56 103 ALA A O 1
ATOM 804 N N . ALA A 1 104 ? -12.304 -0.578 -7.608 1.00 94.06 104 ALA A N 1
ATOM 805 C CA . ALA A 1 104 ? -11.693 -1.437 -6.604 1.00 94.06 104 ALA A CA 1
ATOM 806 C C . ALA A 1 104 ? -11.178 -0.572 -5.449 1.00 94.06 104 ALA A C 1
ATOM 808 O O . ALA A 1 104 ? -10.525 0.446 -5.684 1.00 94.06 104 ALA A O 1
ATOM 809 N N . LEU A 1 105 ? -11.478 -0.977 -4.218 1.00 96.31 105 LEU A N 1
ATOM 810 C CA . LEU A 1 105 ? -10.914 -0.351 -3.037 1.00 96.31 105 LEU A CA 1
ATOM 811 C C . LEU A 1 105 ? -9.614 -1.075 -2.702 1.00 96.31 105 LEU A C 1
ATOM 813 O O . LEU A 1 105 ? -9.590 -2.288 -2.520 1.00 96.31 105 LEU A O 1
ATOM 817 N N . TYR A 1 106 ? -8.524 -0.328 -2.675 1.00 97.50 106 TYR A N 1
ATOM 818 C CA . TYR A 1 106 ? -7.212 -0.849 -2.324 1.00 97.50 106 TYR A CA 1
ATOM 819 C C . TYR A 1 106 ? -6.881 -0.438 -0.893 1.00 97.50 106 TYR A C 1
ATOM 821 O O . TYR A 1 106 ? -7.287 0.637 -0.448 1.00 97.50 106 TYR A O 1
ATOM 829 N N . ALA A 1 107 ? -6.133 -1.273 -0.186 1.00 97.38 107 ALA A N 1
ATOM 830 C CA . ALA A 1 107 ? -5.670 -0.990 1.161 1.00 97.38 107 ALA A CA 1
ATOM 831 C C . ALA A 1 107 ? -4.203 -1.382 1.321 1.00 97.38 107 ALA A C 1
ATOM 833 O O . ALA A 1 107 ? -3.722 -2.343 0.720 1.00 97.38 107 ALA A O 1
ATOM 834 N N . ILE A 1 108 ? -3.496 -0.620 2.140 1.00 97.19 108 ILE A N 1
ATOM 835 C CA . ILE A 1 108 ? -2.166 -0.954 2.617 1.00 97.19 108 ILE A CA 1
ATOM 836 C C . ILE A 1 108 ? -2.333 -1.871 3.836 1.00 97.19 108 ILE A C 1
ATOM 838 O O . ILE A 1 108 ? -3.066 -1.512 4.760 1.00 97.19 108 ILE A O 1
ATOM 842 N N . PRO A 1 109 ? -1.700 -3.053 3.852 1.00 95.69 109 PRO A N 1
ATOM 843 C CA . PRO A 1 109 ? -1.747 -3.931 5.009 1.00 95.69 109 PRO A CA 1
ATOM 844 C C . PRO A 1 109 ? -0.954 -3.334 6.184 1.00 95.69 109 PRO A C 1
ATOM 846 O O . PRO A 1 109 ? 0.004 -2.591 5.979 1.00 95.69 109 PRO A O 1
ATOM 849 N N . GLY A 1 110 ? -1.358 -3.663 7.413 1.00 91.81 110 GLY A N 1
ATOM 850 C CA . GLY A 1 110 ? -0.729 -3.156 8.638 1.00 91.81 110 GLY A CA 1
ATOM 851 C C . GLY A 1 110 ? 0.680 -3.703 8.922 1.00 91.81 110 GLY A C 1
ATOM 852 O O . GLY A 1 110 ? 1.278 -4.423 8.124 1.00 91.81 110 GLY A O 1
ATOM 853 N N . ASP A 1 111 ? 1.189 -3.384 10.111 1.00 80.81 111 ASP A N 1
ATOM 854 C CA . ASP A 1 111 ? 2.623 -3.297 10.447 1.00 80.81 111 ASP A CA 1
ATOM 855 C C . ASP A 1 111 ? 3.458 -4.593 10.403 1.00 80.81 111 ASP A C 1
ATOM 857 O O . ASP A 1 111 ? 4.678 -4.538 10.534 1.00 80.81 111 ASP A O 1
ATOM 861 N N . ASN A 1 112 ? 2.865 -5.759 10.142 1.00 82.25 112 ASN A N 1
ATOM 862 C CA . ASN A 1 112 ? 3.552 -7.058 10.228 1.00 82.25 112 ASN A CA 1
ATOM 863 C C . ASN A 1 112 ? 3.621 -7.827 8.903 1.00 82.25 112 ASN A C 1
ATOM 865 O O . ASN A 1 112 ? 3.628 -9.058 8.875 1.00 82.25 112 ASN A O 1
ATOM 869 N N . VAL A 1 113 ? 3.688 -7.115 7.783 1.00 90.94 113 VAL A N 1
ATOM 870 C CA . VAL A 1 113 ? 3.768 -7.757 6.468 1.00 90.94 113 VAL A CA 1
ATOM 871 C C . VAL A 1 113 ? 5.212 -8.097 6.131 1.00 90.94 113 VAL A C 1
ATOM 873 O O . VAL A 1 113 ? 6.104 -7.247 6.185 1.00 90.94 113 VAL A O 1
ATOM 876 N N . ARG A 1 114 ? 5.439 -9.352 5.733 1.00 95.44 114 ARG A N 1
ATOM 877 C CA . ARG A 1 114 ? 6.683 -9.801 5.106 1.00 95.44 114 ARG A CA 1
ATOM 878 C C . ARG A 1 114 ? 6.453 -9.912 3.594 1.00 95.44 114 ARG A C 1
ATOM 880 O O . ARG A 1 114 ? 5.826 -10.880 3.173 1.00 95.44 114 ARG A O 1
ATOM 887 N N . PRO A 1 115 ? 6.924 -8.947 2.790 1.00 97.44 115 PRO A N 1
ATOM 888 C CA . PRO A 1 115 ? 6.633 -8.930 1.363 1.00 97.44 115 PRO A CA 1
ATOM 889 C C . PRO A 1 115 ? 7.291 -10.087 0.613 1.00 97.44 115 PRO A C 1
ATOM 891 O O . PRO A 1 115 ? 8.468 -10.381 0.832 1.00 97.44 115 PRO A O 1
ATOM 894 N N . ASP A 1 116 ? 6.567 -10.680 -0.332 1.00 98.12 116 ASP A N 1
ATOM 895 C CA . ASP A 1 116 ? 7.128 -11.622 -1.301 1.00 98.12 116 ASP A CA 1
ATOM 896 C C . ASP A 1 116 ? 7.577 -10.882 -2.571 1.00 98.12 116 ASP A C 1
ATOM 898 O O . ASP A 1 116 ? 6.881 -10.812 -3.590 1.00 98.12 116 ASP A O 1
ATOM 902 N N . TRP A 1 117 ? 8.773 -10.292 -2.514 1.00 97.88 117 TRP A N 1
ATOM 903 C CA . TRP A 1 117 ? 9.326 -9.555 -3.653 1.00 97.88 117 TRP A CA 1
ATOM 904 C C . TRP A 1 117 ? 9.548 -10.420 -4.891 1.00 97.88 117 TRP A C 1
ATOM 906 O O . TRP A 1 117 ? 9.514 -9.899 -6.007 1.00 97.88 117 TRP A O 1
ATOM 916 N N . ARG A 1 118 ? 9.761 -11.726 -4.710 1.00 98.06 118 ARG A N 1
ATOM 917 C CA . ARG A 1 118 ? 9.995 -12.648 -5.818 1.00 98.06 118 ARG A CA 1
ATOM 918 C C . ARG A 1 118 ? 8.713 -12.844 -6.620 1.00 98.06 118 ARG A C 1
ATOM 920 O O . ARG A 1 118 ? 8.750 -12.711 -7.839 1.00 98.06 118 ARG A O 1
ATOM 927 N N . ALA A 1 119 ? 7.573 -13.012 -5.949 1.00 98.19 119 ALA A N 1
ATOM 928 C CA . ALA A 1 119 ? 6.272 -13.088 -6.614 1.00 98.19 119 ALA A CA 1
ATOM 929 C C . ALA A 1 119 ? 5.936 -11.821 -7.427 1.00 98.19 119 ALA A C 1
ATOM 931 O O . ALA A 1 119 ? 5.412 -11.915 -8.543 1.00 98.19 119 ALA A O 1
ATOM 932 N N . ALA A 1 120 ? 6.259 -10.632 -6.905 1.00 98.19 120 ALA A N 1
ATOM 933 C CA . ALA A 1 120 ? 6.099 -9.381 -7.653 1.00 98.19 120 ALA A CA 1
ATOM 934 C C . ALA A 1 120 ? 7.039 -9.299 -8.862 1.00 98.19 120 ALA A C 1
ATOM 936 O O . ALA A 1 120 ? 6.612 -8.907 -9.951 1.00 98.19 120 ALA A O 1
ATOM 937 N N . GLU A 1 121 ? 8.311 -9.660 -8.688 1.00 98.00 121 GLU A N 1
ATOM 938 C CA . GLU A 1 121 ? 9.299 -9.633 -9.764 1.00 98.00 121 GLU A CA 1
ATOM 939 C C . GLU A 1 121 ? 8.938 -10.608 -10.890 1.00 98.00 121 GLU A C 1
ATOM 941 O O . GLU A 1 121 ? 8.948 -10.213 -12.057 1.00 98.00 121 GLU A O 1
ATOM 946 N N . ASP A 1 122 ? 8.558 -11.840 -10.554 1.00 97.88 122 ASP A N 1
ATOM 947 C CA . ASP A 1 122 ? 8.155 -12.862 -11.521 1.00 97.88 122 ASP A CA 1
ATOM 948 C C . ASP A 1 122 ? 6.904 -12.428 -12.292 1.00 97.88 122 ASP A C 1
ATOM 950 O O . ASP A 1 122 ? 6.856 -12.544 -13.519 1.00 97.88 122 ASP A O 1
ATOM 954 N N . TYR A 1 123 ? 5.926 -11.820 -11.611 1.00 98.19 123 TYR A N 1
ATOM 955 C CA . TYR A 1 123 ? 4.757 -11.252 -12.279 1.00 98.19 123 TYR A CA 1
ATOM 956 C C . TYR A 1 123 ? 5.129 -10.121 -13.234 1.00 98.19 123 TYR A C 1
ATOM 958 O O . TYR A 1 123 ? 4.650 -10.085 -14.371 1.00 98.19 123 TYR A O 1
ATOM 966 N N . LEU A 1 124 ? 5.994 -9.197 -12.810 1.00 97.12 124 LEU A N 1
ATOM 967 C CA . LEU A 1 124 ? 6.431 -8.111 -13.677 1.00 97.12 124 LEU A CA 1
ATOM 968 C C . LEU A 1 124 ? 7.263 -8.631 -14.847 1.00 97.12 124 LEU A C 1
ATOM 970 O O . LEU A 1 124 ? 7.074 -8.140 -15.953 1.00 97.12 124 LEU A O 1
ATOM 974 N N . LYS A 1 125 ? 8.111 -9.643 -14.680 1.00 95.69 125 LYS A N 1
ATOM 975 C CA . LYS A 1 125 ? 8.822 -10.270 -15.804 1.00 95.69 125 LYS A CA 1
ATOM 976 C C . LYS A 1 125 ? 7.855 -10.946 -16.777 1.00 95.69 125 LYS A C 1
ATOM 978 O O . LYS A 1 125 ? 7.947 -10.699 -17.976 1.00 95.69 125 LYS A O 1
ATOM 983 N N . ALA A 1 126 ? 6.887 -11.711 -16.275 1.00 96.12 126 ALA A N 1
ATOM 984 C CA . ALA A 1 126 ? 5.894 -12.403 -17.099 1.00 96.12 126 ALA A CA 1
ATOM 985 C C . ALA A 1 126 ? 4.982 -11.439 -17.879 1.00 96.12 126 ALA A C 1
ATOM 987 O O . ALA A 1 126 ? 4.605 -11.711 -19.014 1.00 96.12 126 ALA A O 1
ATOM 988 N N . THR A 1 127 ? 4.652 -10.292 -17.283 1.00 95.12 127 THR A N 1
ATOM 989 C CA . THR A 1 127 ? 3.801 -9.253 -17.892 1.00 95.12 127 THR A CA 1
ATOM 990 C C . THR A 1 127 ? 4.594 -8.140 -18.572 1.00 95.12 127 THR A C 1
ATOM 992 O O . THR A 1 127 ? 4.014 -7.151 -19.032 1.00 95.12 127 THR A O 1
ATOM 995 N N . ALA A 1 128 ? 5.924 -8.252 -18.628 1.00 90.62 128 ALA A N 1
ATOM 996 C CA . ALA A 1 128 ? 6.733 -7.318 -19.385 1.00 90.62 128 ALA A CA 1
ATOM 997 C C . ALA A 1 128 ? 6.276 -7.375 -20.836 1.00 90.62 128 ALA A C 1
ATOM 999 O O . ALA A 1 128 ? 6.266 -8.440 -21.453 1.00 90.62 128 ALA A O 1
ATOM 1000 N N . ARG A 1 129 ? 5.877 -6.218 -21.379 1.00 82.19 129 ARG A N 1
ATOM 1001 C CA . ARG A 1 129 ? 5.611 -6.102 -22.809 1.00 82.19 129 ARG A CA 1
ATOM 1002 C C . ARG A 1 129 ? 6.847 -6.635 -23.514 1.00 82.19 129 ARG A C 1
ATOM 1004 O O . ARG A 1 129 ? 7.912 -6.026 -23.391 1.00 82.19 129 ARG A O 1
ATOM 1011 N N . ARG A 1 130 ? 6.708 -7.767 -24.210 1.00 75.56 130 ARG A N 1
ATOM 1012 C CA . ARG A 1 130 ? 7.731 -8.223 -25.142 1.00 75.56 130 ARG A CA 1
ATOM 1013 C C . ARG A 1 130 ? 7.908 -7.068 -26.111 1.00 75.56 130 ARG A C 1
ATOM 1015 O O . ARG A 1 130 ? 7.024 -6.796 -26.918 1.00 75.56 130 ARG A O 1
ATOM 1022 N N . ARG A 1 131 ? 9.001 -6.321 -25.956 1.00 68.81 131 ARG A N 1
ATOM 1023 C CA . ARG A 1 131 ? 9.468 -5.457 -27.029 1.00 68.81 131 ARG A CA 1
ATOM 1024 C C . ARG A 1 131 ? 9.744 -6.433 -28.152 1.00 68.81 131 ARG A C 1
ATOM 1026 O O . ARG A 1 131 ? 10.613 -7.286 -27.995 1.00 68.81 131 ARG A O 1
ATOM 1033 N N . THR A 1 132 ? 8.903 -6.407 -29.177 1.00 69.00 132 THR A N 1
ATOM 1034 C CA . THR A 1 132 ? 9.118 -7.185 -30.386 1.00 69.00 132 THR A CA 1
ATOM 1035 C C . THR A 1 132 ? 10.536 -6.854 -30.850 1.00 69.00 132 THR A C 1
ATOM 1037 O O . THR A 1 132 ? 10.815 -5.680 -31.106 1.00 69.00 132 THR A O 1
ATOM 1040 N N . PRO A 1 133 ? 11.457 -7.833 -30.847 1.00 65.06 133 PRO A N 1
ATOM 1041 C CA . PRO A 1 133 ? 12.865 -7.580 -31.143 1.00 65.06 133 PRO A CA 1
ATOM 1042 C C . PRO A 1 133 ? 13.073 -7.048 -32.569 1.00 65.06 133 PRO A C 1
ATOM 1044 O O . PRO A 1 133 ? 14.083 -6.407 -32.833 1.00 65.06 133 PRO A O 1
ATOM 1047 N N . ASP A 1 134 ? 12.078 -7.207 -33.443 1.00 63.38 134 ASP A N 1
ATOM 1048 C CA . ASP A 1 134 ? 12.139 -6.814 -34.854 1.00 63.38 134 ASP A CA 1
ATOM 1049 C C . ASP A 1 134 ? 11.782 -5.338 -35.111 1.00 63.38 134 ASP A C 1
ATOM 1051 O O . ASP A 1 134 ? 11.864 -4.848 -36.234 1.00 63.38 134 ASP A O 1
ATOM 1055 N N . GLY A 1 135 ? 11.410 -4.588 -34.070 1.00 54.72 135 GLY A N 1
ATOM 1056 C CA . GLY A 1 135 ? 11.104 -3.160 -34.154 1.00 54.72 135 GLY A CA 1
ATOM 1057 C C . GLY A 1 135 ? 12.326 -2.275 -33.931 1.00 54.72 135 GLY A C 1
ATOM 1058 O O . GLY A 1 135 ? 12.303 -1.424 -33.043 1.00 54.72 135 GLY A O 1
ATOM 1059 N N . SER A 1 136 ? 13.390 -2.476 -34.711 1.00 49.56 136 SER A N 1
ATOM 1060 C CA . SER A 1 136 ? 14.513 -1.538 -34.827 1.00 49.56 136 SER A CA 1
ATOM 1061 C C . SER A 1 136 ? 14.026 -0.226 -35.456 1.00 49.56 136 SER A C 1
ATOM 1063 O O . SER A 1 136 ? 14.235 0.051 -36.634 1.00 49.56 136 SER A O 1
ATOM 1065 N N . SER A 1 137 ? 13.325 0.607 -34.684 1.00 49.09 137 SER A N 1
ATOM 1066 C CA . SER A 1 137 ? 13.103 2.003 -35.052 1.00 49.09 137 SER A CA 1
ATOM 1067 C C . SER A 1 137 ? 14.396 2.769 -34.781 1.00 49.09 137 SER A C 1
ATOM 1069 O O . SER A 1 137 ? 14.563 3.391 -33.728 1.00 49.09 137 SER A O 1
ATOM 1071 N N . GLY A 1 138 ? 15.317 2.687 -35.743 1.00 50.44 138 GLY A N 1
ATOM 1072 C CA . GLY A 1 138 ? 16.521 3.505 -35.887 1.00 50.44 138 GLY A CA 1
ATOM 1073 C C . GLY A 1 138 ? 16.210 4.988 -36.112 1.00 50.44 138 GLY A C 1
ATOM 1074 O O . GLY A 1 138 ? 16.623 5.582 -37.100 1.00 50.44 138 GLY A O 1
ATOM 1075 N N . HIS A 1 139 ? 15.484 5.605 -35.183 1.00 46.72 139 HIS A N 1
ATOM 1076 C CA . HIS A 1 139 ? 15.239 7.045 -35.138 1.00 46.72 139 HIS A CA 1
ATOM 1077 C C . HIS A 1 139 ? 15.736 7.641 -33.817 1.00 46.72 139 HIS A C 1
ATOM 1079 O O . HIS A 1 139 ? 15.077 8.453 -33.175 1.00 46.72 139 HIS A O 1
ATOM 1085 N N . SER A 1 140 ? 16.956 7.278 -33.422 1.00 47.66 140 SER A N 1
ATOM 1086 C CA . SER A 1 140 ? 17.838 8.263 -32.796 1.00 47.66 140 SER A CA 1
ATOM 1087 C C . SER A 1 140 ? 18.618 8.922 -33.923 1.00 47.66 140 SER A C 1
ATOM 1089 O O . SER A 1 140 ? 19.666 8.442 -34.339 1.00 47.66 140 SER A O 1
ATOM 1091 N N . GLY A 1 141 ? 18.015 9.980 -34.469 1.00 44.25 141 GLY A N 1
ATOM 1092 C CA . GLY A 1 141 ? 18.570 10.799 -35.533 1.00 44.25 141 GLY A CA 1
ATOM 1093 C C . GLY A 1 141 ? 19.890 11.439 -35.119 1.00 44.25 141 GLY A C 1
ATOM 1094 O O . GLY A 1 141 ? 19.920 12.477 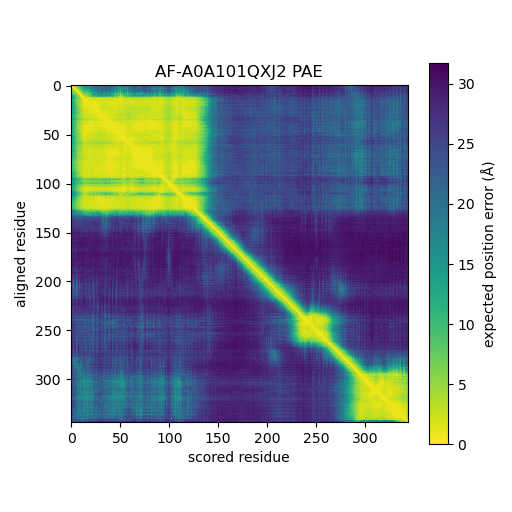-34.466 1.00 44.25 141 GLY A O 1
ATOM 1095 N N . THR A 1 142 ? 20.983 10.833 -35.556 1.00 44.84 142 THR A N 1
ATOM 1096 C CA . THR A 1 142 ? 22.118 11.568 -36.105 1.00 44.84 142 THR A CA 1
ATOM 1097 C C . THR A 1 142 ? 21.933 11.519 -37.616 1.00 44.84 142 THR A C 1
ATOM 1099 O O . THR A 1 142 ? 22.213 10.491 -38.225 1.00 44.84 142 THR A O 1
ATOM 1102 N N . ASN A 1 143 ? 21.366 12.574 -38.207 1.00 39.16 143 ASN A N 1
ATOM 1103 C CA . ASN A 1 143 ? 21.225 12.679 -39.660 1.00 39.16 143 ASN A CA 1
ATOM 1104 C C . ASN A 1 143 ? 22.625 12.650 -40.299 1.00 39.16 143 ASN A C 1
ATOM 1106 O O . ASN A 1 143 ? 23.410 13.555 -40.001 1.00 39.16 143 ASN A O 1
ATOM 1110 N N . PRO A 1 144 ? 22.963 11.689 -41.178 1.00 42.78 144 PRO A N 1
ATOM 1111 C CA . PRO A 1 144 ? 23.963 11.964 -42.188 1.00 42.78 144 PRO A CA 1
ATOM 1112 C C . PRO A 1 144 ? 23.348 12.969 -43.166 1.00 42.78 144 PRO A C 1
ATOM 1114 O O . PRO A 1 144 ? 22.252 12.778 -43.691 1.00 42.78 144 PRO A O 1
ATOM 1117 N N . VAL A 1 145 ? 24.039 14.090 -43.324 1.00 53.72 145 VAL A N 1
ATOM 1118 C CA . VAL A 1 145 ? 23.862 15.015 -44.439 1.00 53.72 145 VAL A CA 1
ATOM 1119 C C . VAL A 1 145 ? 24.247 14.230 -45.685 1.00 53.72 145 VAL A C 1
ATOM 1121 O O . VAL A 1 145 ? 25.432 14.007 -45.902 1.00 53.72 145 VAL A O 1
ATOM 1124 N N . ASP A 1 146 ? 23.265 13.754 -46.443 1.00 47.81 146 ASP A N 1
ATOM 1125 C CA . ASP A 1 146 ? 23.494 13.442 -47.846 1.00 47.81 146 ASP A CA 1
ATOM 1126 C C . ASP A 1 146 ? 22.226 13.631 -48.684 1.00 47.81 146 ASP A C 1
ATOM 1128 O O . ASP A 1 146 ? 21.095 13.435 -48.233 1.00 47.81 146 ASP A O 1
ATOM 1132 N N . GLU A 1 147 ? 22.471 14.133 -49.880 1.00 53.88 147 GLU A N 1
ATOM 1133 C CA . GLU A 1 147 ? 21.586 14.835 -50.797 1.00 53.88 147 GLU A CA 1
ATOM 1134 C C . GLU A 1 147 ? 20.538 13.923 -51.450 1.00 53.88 147 GLU A C 1
ATOM 1136 O O . GLU A 1 147 ? 20.879 12.845 -51.921 1.00 53.88 147 GLU A O 1
ATOM 1141 N N . SER A 1 148 ? 19.289 14.385 -51.616 1.00 44.31 148 SER A N 1
ATOM 1142 C CA . SER A 1 148 ? 18.577 14.180 -52.892 1.00 44.31 148 SER A CA 1
ATOM 1143 C C . SER A 1 148 ? 17.243 14.926 -52.962 1.00 44.31 148 SER A C 1
ATOM 1145 O O . SER A 1 148 ? 16.245 14.571 -52.333 1.00 44.31 148 SER A O 1
ATOM 1147 N N . SER A 1 149 ? 17.217 15.956 -53.800 1.00 50.25 149 SER A N 1
ATOM 1148 C CA . SER A 1 149 ? 16.012 16.476 -54.432 1.00 50.25 149 SER A CA 1
ATOM 1149 C C . SER A 1 149 ? 15.507 15.469 -55.474 1.00 50.25 149 SER A C 1
ATOM 1151 O O . SER A 1 149 ? 16.192 15.224 -56.465 1.00 50.25 149 SER A O 1
ATOM 1153 N N . GLY A 1 150 ? 14.305 14.919 -55.300 1.00 39.91 150 GLY A N 1
ATOM 1154 C CA . GLY A 1 150 ? 13.738 13.976 -56.265 1.00 39.91 150 GLY A CA 1
ATOM 1155 C C . GLY A 1 150 ? 12.229 13.813 -56.125 1.00 39.91 150 GLY A C 1
ATOM 1156 O O . GLY A 1 150 ? 11.729 13.256 -55.160 1.00 39.91 150 GLY A O 1
ATOM 1157 N N . HIS A 1 151 ? 11.510 14.346 -57.102 1.00 43.44 151 HIS A N 1
ATOM 1158 C CA . HIS A 1 151 ? 10.060 14.410 -57.243 1.00 43.44 151 HIS A CA 1
ATOM 1159 C C . HIS A 1 151 ? 9.294 13.065 -57.323 1.00 43.44 151 HIS A C 1
ATOM 1161 O O . HIS A 1 151 ? 9.777 12.103 -57.906 1.00 43.44 151 HIS A O 1
ATOM 1167 N N . ARG A 1 152 ? 7.991 13.168 -56.982 1.00 40.16 152 ARG A N 1
ATOM 1168 C CA . ARG A 1 152 ? 6.791 12.564 -57.630 1.00 40.16 152 ARG A CA 1
ATOM 1169 C C . ARG A 1 152 ? 6.359 11.119 -57.314 1.00 40.16 152 ARG A C 1
ATOM 1171 O O . ARG A 1 152 ? 7.125 10.176 -57.418 1.00 40.16 152 ARG A O 1
ATOM 1178 N N . GLY A 1 153 ? 5.031 10.990 -57.139 1.00 41.53 153 GLY A N 1
ATOM 1179 C CA . GLY A 1 153 ? 4.232 9.783 -57.417 1.00 41.53 153 GLY A CA 1
ATOM 1180 C C . GLY A 1 153 ? 3.181 9.458 -56.342 1.00 41.53 153 GLY A C 1
ATOM 1181 O O . GLY A 1 153 ? 3.423 8.610 -55.501 1.00 41.53 153 GLY A O 1
ATOM 1182 N N . THR A 1 154 ? 2.112 10.241 -56.154 1.00 47.84 154 THR A N 1
ATOM 1183 C CA . THR A 1 154 ? 0.727 9.970 -56.627 1.00 47.84 154 THR A CA 1
ATOM 1184 C C . THR A 1 154 ? 0.290 8.497 -56.742 1.00 47.84 154 THR A C 1
ATOM 1186 O O . THR A 1 154 ? 0.688 7.806 -57.670 1.00 47.84 154 THR A O 1
ATOM 1189 N N . ASN A 1 155 ? -0.634 8.109 -55.852 1.00 46.75 155 ASN A N 1
ATOM 1190 C CA . ASN A 1 155 ? -1.784 7.203 -56.028 1.00 46.75 155 ASN A CA 1
ATOM 1191 C C . ASN A 1 155 ? -1.624 5.949 -56.920 1.00 46.75 155 ASN A C 1
ATOM 1193 O O . ASN A 1 155 ? -1.857 6.017 -58.124 1.00 46.75 155 ASN A O 1
ATOM 1197 N N . GLN A 1 156 ? -1.423 4.779 -56.304 1.00 45.84 156 GLN A N 1
ATOM 1198 C CA . GLN A 1 156 ? -1.806 3.456 -56.841 1.00 45.84 156 GLN A CA 1
ATOM 1199 C C . GLN A 1 156 ? -2.354 2.628 -55.658 1.00 45.84 156 GLN A C 1
ATOM 1201 O O . GLN A 1 156 ? -1.668 2.479 -54.654 1.00 45.84 156 GLN A O 1
ATOM 1206 N N . ILE A 1 157 ? -3.667 2.403 -55.530 1.00 44.06 157 ILE A N 1
ATOM 1207 C CA . ILE A 1 157 ? -4.494 1.344 -56.152 1.00 44.06 157 ILE A CA 1
ATOM 1208 C C . ILE A 1 157 ? -4.037 -0.084 -55.771 1.00 44.06 157 ILE A C 1
ATOM 1210 O O . ILE A 1 157 ? -3.195 -0.643 -56.456 1.00 44.06 157 ILE A O 1
ATOM 1214 N N . GLY A 1 158 ? -4.695 -0.660 -54.743 1.00 41.72 158 GLY A N 1
ATOM 1215 C CA . GLY A 1 158 ? -5.032 -2.099 -54.560 1.00 41.72 158 GLY A CA 1
ATOM 1216 C C . GLY A 1 158 ? -3.901 -3.126 -54.333 1.00 41.72 158 GLY A C 1
ATOM 1217 O O . GLY A 1 158 ? -2.781 -2.860 -54.736 1.00 41.72 158 GLY A O 1
ATOM 1218 N N . PRO A 1 159 ? -4.165 -4.312 -53.720 1.00 50.06 159 PRO A N 1
ATOM 1219 C CA . PRO A 1 159 ? -5.354 -5.127 -53.995 1.00 50.06 159 PRO A CA 1
ATOM 1220 C C . PRO A 1 159 ? -6.146 -5.675 -52.780 1.00 50.06 159 PRO A C 1
ATOM 1222 O O . PRO A 1 159 ? -5.615 -6.003 -51.725 1.00 50.06 159 PRO A O 1
ATOM 1225 N N . GLN A 1 160 ? -7.458 -5.740 -53.030 1.00 46.62 160 GLN A N 1
ATOM 1226 C CA . GLN A 1 160 ? -8.524 -6.671 -52.621 1.00 46.62 160 GLN A CA 1
ATOM 1227 C C . GLN A 1 160 ? -8.565 -7.298 -51.211 1.00 46.62 160 GLN A C 1
ATOM 1229 O O . GLN A 1 160 ? -7.743 -8.110 -50.803 1.00 46.62 160 GLN A O 1
ATOM 1234 N N . ARG A 1 161 ? -9.665 -6.965 -50.518 1.00 47.19 161 ARG A N 1
ATOM 1235 C CA . ARG A 1 161 ? -10.211 -7.661 -49.348 1.00 47.19 161 ARG A CA 1
ATOM 1236 C C . ARG A 1 161 ? -10.710 -9.054 -49.745 1.00 47.19 161 ARG A C 1
ATOM 1238 O O . ARG A 1 161 ? -11.402 -9.176 -50.749 1.00 47.19 161 ARG A O 1
ATOM 1245 N N . HIS A 1 162 ? -10.434 -10.047 -48.905 1.00 45.69 162 HIS A N 1
ATOM 1246 C CA . HIS A 1 162 ? -11.092 -11.352 -48.944 1.00 45.69 162 HIS A CA 1
ATOM 1247 C C . HIS A 1 162 ? -12.532 -11.256 -48.414 1.00 45.69 162 HIS A C 1
ATOM 1249 O O . HIS A 1 162 ? -12.760 -10.746 -47.313 1.00 45.69 162 HIS A O 1
ATOM 1255 N N . GLU A 1 163 ? -13.477 -11.758 -49.207 1.00 46.75 163 GLU A N 1
ATOM 1256 C CA . GLU A 1 163 ? -14.845 -12.104 -48.815 1.00 46.75 163 GLU A CA 1
ATOM 1257 C C . GLU A 1 163 ? -14.841 -13.384 -47.961 1.00 46.75 163 GLU A C 1
ATOM 1259 O O . GLU A 1 163 ? -14.172 -14.351 -48.330 1.00 46.75 163 GLU A O 1
ATOM 1264 N N . PRO A 1 164 ? -15.568 -13.432 -46.833 1.00 55.50 164 PRO A N 1
ATOM 1265 C CA . PRO A 1 164 ? -15.966 -14.690 -46.218 1.00 55.50 164 PRO A CA 1
ATOM 1266 C C . PRO A 1 164 ? -17.314 -15.173 -46.780 1.00 55.50 164 PRO A C 1
ATOM 1268 O O . PRO A 1 164 ? -18.288 -14.420 -46.813 1.00 55.50 164 PRO A O 1
ATOM 1271 N N . GLU A 1 165 ? -17.340 -16.439 -47.202 1.00 52.44 165 GLU A N 1
ATOM 1272 C CA . GLU A 1 165 ? -18.522 -17.183 -47.652 1.00 52.44 165 GLU A CA 1
ATOM 1273 C C . GLU A 1 165 ? -19.616 -17.271 -46.567 1.00 52.44 165 GLU A C 1
ATOM 1275 O O . GLU A 1 165 ? -19.295 -17.437 -45.384 1.00 52.44 165 GLU A O 1
ATOM 1280 N N . PRO A 1 166 ? -20.907 -17.212 -46.943 1.00 51.09 166 PRO A N 1
ATOM 12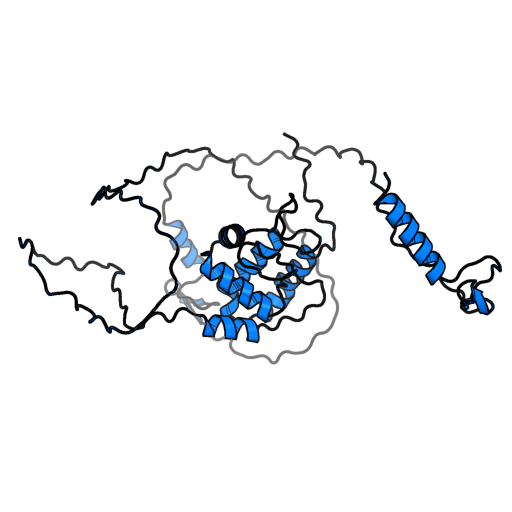81 C CA . PRO A 1 166 ? -22.013 -17.535 -46.055 1.00 51.09 166 PRO A CA 1
ATOM 1282 C C . PRO A 1 166 ? -22.235 -19.053 -46.022 1.00 51.09 166 PRO A C 1
ATOM 1284 O O . PRO A 1 166 ? -22.395 -19.692 -47.059 1.00 51.09 166 PRO A O 1
ATOM 1287 N N . THR A 1 167 ? -22.258 -19.636 -44.825 1.00 51.56 167 THR A N 1
ATOM 1288 C CA . THR A 1 167 ? -22.776 -20.992 -44.609 1.00 51.56 167 THR A CA 1
ATOM 1289 C C . THR A 1 167 ? -24.211 -20.862 -44.113 1.00 51.56 167 THR A C 1
ATOM 1291 O O . THR A 1 167 ? -24.443 -20.364 -43.009 1.00 51.56 167 THR A O 1
ATOM 1294 N N . ASP A 1 168 ? -25.154 -21.252 -44.965 1.00 52.16 168 ASP A N 1
ATOM 1295 C CA . ASP A 1 168 ? -26.555 -21.482 -44.626 1.00 52.16 168 ASP A CA 1
ATOM 1296 C C . ASP A 1 168 ? -26.683 -22.737 -43.742 1.00 52.16 168 ASP A C 1
ATOM 1298 O O . ASP A 1 168 ? -26.011 -23.734 -43.994 1.00 52.16 168 ASP A O 1
ATOM 1302 N N . ASP A 1 169 ? -27.479 -22.643 -42.668 1.00 52.62 169 ASP A N 1
ATOM 1303 C CA . ASP A 1 169 ? -28.590 -23.562 -42.342 1.00 52.62 169 ASP A CA 1
ATOM 1304 C C . ASP A 1 169 ? -29.083 -23.384 -40.877 1.00 52.62 169 ASP A C 1
ATOM 1306 O O . ASP A 1 169 ? -28.507 -23.897 -39.917 1.00 52.62 169 ASP A O 1
ATOM 1310 N N . ASP A 1 170 ? -30.235 -22.697 -40.769 1.00 46.19 170 ASP A N 1
ATOM 1311 C CA . ASP A 1 170 ? -31.429 -23.081 -39.977 1.00 46.19 170 ASP A CA 1
ATOM 1312 C C . ASP A 1 170 ? -31.548 -22.773 -38.438 1.00 46.19 170 ASP A C 1
ATOM 1314 O O . ASP A 1 170 ? -30.570 -22.437 -37.774 1.00 46.19 170 ASP A O 1
ATOM 1318 N N . PRO A 1 171 ? -32.769 -22.734 -37.829 1.00 53.84 171 PRO A N 1
ATOM 1319 C CA . PRO A 1 171 ? -33.569 -21.499 -37.788 1.00 53.84 171 PRO A CA 1
ATOM 1320 C C . PRO A 1 171 ? -34.225 -21.131 -36.420 1.00 53.84 171 PRO A C 1
ATOM 1322 O O . PRO A 1 171 ? -34.263 -21.889 -35.455 1.00 53.84 171 PRO A O 1
ATOM 1325 N N . VAL A 1 172 ? -34.858 -19.948 -36.412 1.00 46.25 172 VAL A N 1
ATOM 1326 C CA . VAL A 1 172 ? -35.969 -19.466 -35.548 1.00 46.25 172 VAL A CA 1
ATOM 1327 C C . VAL A 1 172 ? -35.711 -19.188 -34.052 1.00 46.25 172 VAL A C 1
ATOM 1329 O O . VAL A 1 172 ? -35.966 -20.009 -33.173 1.00 46.25 172 VAL A O 1
ATOM 1332 N N . ARG A 1 173 ? -35.526 -17.897 -33.732 1.00 40.81 173 ARG A N 1
ATOM 1333 C CA . ARG A 1 173 ? -36.455 -17.204 -32.814 1.00 40.81 173 ARG A CA 1
ATOM 1334 C C . ARG A 1 173 ? -36.527 -15.707 -33.122 1.00 40.81 173 ARG A C 1
ATOM 1336 O O . ARG A 1 173 ? -35.537 -14.991 -33.062 1.00 40.81 173 ARG A O 1
ATOM 1343 N N . ALA A 1 174 ? -37.728 -15.287 -33.501 1.00 46.50 174 ALA A N 1
ATOM 1344 C CA . ALA A 1 174 ? -38.110 -13.927 -33.854 1.00 46.50 174 ALA A CA 1
ATOM 1345 C C . ALA A 1 174 ? -38.174 -12.981 -32.639 1.00 46.50 174 ALA A C 1
ATOM 1347 O O . ALA A 1 174 ? -38.182 -13.452 -31.502 1.00 46.50 174 ALA A O 1
ATOM 1348 N N . THR A 1 175 ? -38.358 -11.686 -32.950 1.00 41.78 175 THR A N 1
ATOM 1349 C CA . THR A 1 175 ? -38.600 -10.473 -32.121 1.00 41.78 175 THR A CA 1
ATOM 1350 C C . THR A 1 175 ? -37.319 -9.680 -31.812 1.00 41.78 175 THR A C 1
ATOM 1352 O O . THR A 1 175 ? -36.417 -10.203 -31.181 1.00 41.78 175 THR A O 1
ATOM 1355 N N . GLU A 1 176 ? -37.076 -8.437 -32.247 1.00 43.69 176 GLU A N 1
ATOM 1356 C CA . GLU A 1 176 ? -37.851 -7.367 -32.895 1.00 43.69 176 GLU A CA 1
ATOM 1357 C C . GLU A 1 176 ? -36.876 -6.414 -33.622 1.00 43.69 176 GLU A C 1
ATOM 1359 O O . GLU A 1 176 ? -35.752 -6.188 -33.169 1.00 43.69 176 GLU A O 1
ATOM 1364 N N . ALA A 1 177 ? -37.311 -5.819 -34.736 1.00 36.41 177 ALA A N 1
ATOM 1365 C CA . ALA A 1 177 ? -36.570 -4.785 -35.453 1.00 36.41 177 ALA A CA 1
ATOM 1366 C C . ALA A 1 177 ? -36.893 -3.391 -34.891 1.00 36.41 177 ALA A C 1
ATOM 1368 O O . ALA A 1 177 ? -38.060 -3.009 -34.812 1.00 36.41 177 ALA A O 1
ATOM 1369 N N . ARG A 1 178 ? -35.863 -2.586 -34.595 1.00 42.28 178 ARG A N 1
ATOM 1370 C CA . ARG A 1 178 ? -36.002 -1.127 -34.487 1.00 42.28 178 ARG A CA 1
ATOM 1371 C C . ARG A 1 178 ? -35.272 -0.461 -35.646 1.00 42.28 178 ARG A C 1
ATOM 1373 O O . ARG A 1 178 ? -34.052 -0.542 -35.760 1.00 42.28 178 ARG A O 1
ATOM 1380 N N . TRP A 1 179 ? -36.059 0.186 -36.500 1.00 43.88 179 TRP A N 1
ATOM 1381 C CA . TRP A 1 179 ? -35.617 1.056 -37.582 1.00 43.88 179 TRP A CA 1
ATOM 1382 C C . TRP A 1 179 ? -34.868 2.280 -37.053 1.00 43.88 179 TRP A C 1
ATOM 1384 O O . TRP A 1 179 ? -35.266 2.883 -36.056 1.00 43.88 179 TRP A O 1
ATOM 1394 N N . GLY A 1 180 ? -33.805 2.669 -37.755 1.00 42.72 180 GLY A N 1
ATOM 1395 C CA . GLY A 1 180 ? -33.046 3.876 -37.441 1.00 42.72 180 GLY A CA 1
ATOM 1396 C C . GLY A 1 180 ? -31.797 4.043 -38.292 1.00 42.72 180 GLY A C 1
ATOM 1397 O O . GLY A 1 180 ? -30.702 4.159 -37.757 1.00 42.72 180 GLY A O 1
ATOM 1398 N N . SER A 1 181 ? -31.979 4.012 -39.613 1.00 44.66 181 SER A N 1
ATOM 1399 C CA . SER A 1 181 ? -30.997 4.433 -40.616 1.00 44.66 181 SER A CA 1
ATOM 1400 C C . SER A 1 181 ? -30.616 5.904 -40.413 1.00 44.66 181 SER A C 1
ATOM 1402 O O . SER A 1 181 ? -31.486 6.764 -40.287 1.00 44.66 181 SER A O 1
ATOM 1404 N N . GLY A 1 182 ? -29.314 6.179 -40.418 1.00 42.03 182 GLY A N 1
ATOM 1405 C CA . GLY A 1 182 ? -28.746 7.521 -40.344 1.00 42.03 182 GLY A CA 1
ATOM 1406 C C . GLY A 1 182 ? -27.268 7.498 -40.713 1.00 42.03 182 GLY A C 1
ATOM 1407 O O . GLY A 1 182 ? -26.402 7.657 -39.860 1.00 42.03 182 GLY A O 1
ATOM 1408 N N . HIS A 1 183 ? -26.979 7.243 -41.988 1.00 45.97 183 HIS A N 1
ATOM 1409 C CA . HIS A 1 183 ? -25.650 7.399 -42.572 1.00 45.97 183 HIS A CA 1
ATOM 1410 C C . HIS A 1 183 ? -25.396 8.880 -42.880 1.00 45.97 183 HIS A C 1
ATOM 1412 O O . HIS A 1 183 ? -26.111 9.457 -43.693 1.00 45.97 183 HIS A O 1
ATOM 1418 N N . SER A 1 184 ? -24.394 9.487 -42.241 1.00 43.97 184 SER A N 1
ATOM 1419 C CA . SER A 1 184 ? -23.688 10.733 -42.615 1.00 43.97 184 SER A CA 1
ATOM 1420 C C . SER A 1 184 ? -22.626 10.976 -41.528 1.00 43.97 184 SER A C 1
ATOM 1422 O O . SER A 1 184 ? -22.954 10.916 -40.355 1.00 43.97 184 SER A O 1
ATOM 1424 N N . GLY A 1 185 ? -21.342 11.212 -41.764 1.00 41.50 185 GLY A N 1
ATOM 1425 C CA . GLY A 1 185 ? -20.596 11.363 -42.996 1.00 41.50 185 GLY A CA 1
ATOM 1426 C C . GLY A 1 185 ? -19.129 10.982 -42.783 1.00 41.50 185 GLY A C 1
ATOM 1427 O O . GLY A 1 185 ? -18.640 10.785 -41.670 1.00 41.50 185 GLY A O 1
ATOM 1428 N N . THR A 1 186 ? -18.458 10.831 -43.910 1.00 49.41 186 THR A N 1
ATOM 1429 C CA . THR A 1 186 ? -17.058 10.473 -44.078 1.00 49.41 186 THR A CA 1
ATOM 1430 C C . THR A 1 186 ? -16.135 11.673 -43.850 1.00 49.41 186 THR A C 1
ATOM 1432 O O . THR A 1 186 ? -16.484 12.805 -44.168 1.00 49.41 186 THR A O 1
ATOM 1435 N N . THR A 1 187 ? -14.917 11.379 -43.383 1.00 49.56 187 THR A N 1
ATOM 1436 C CA . THR A 1 187 ? -13.672 12.136 -43.628 1.00 49.56 187 THR A CA 1
ATOM 1437 C C . THR A 1 187 ? -13.649 13.623 -43.256 1.00 49.56 187 THR A C 1
ATOM 1439 O O . THR A 1 187 ? -13.917 14.494 -44.077 1.00 49.56 187 THR A O 1
ATOM 1442 N N . GLY A 1 188 ? -13.154 13.905 -42.050 1.00 36.19 188 GLY A N 1
ATOM 1443 C CA . GLY A 1 188 ? -12.586 15.199 -41.682 1.00 36.19 188 GLY A CA 1
ATOM 1444 C C . GLY A 1 188 ? -11.217 15.007 -41.035 1.00 36.19 188 GLY A C 1
ATOM 1445 O O . GLY A 1 188 ? -11.119 14.878 -39.818 1.00 36.19 188 GLY A O 1
ATOM 1446 N N . SER A 1 189 ? -10.157 14.977 -41.847 1.00 51.88 189 SER A N 1
ATOM 1447 C CA . SER A 1 189 ? -8.777 15.153 -41.383 1.00 51.88 189 SER A CA 1
ATOM 1448 C C . SER A 1 189 ? -8.592 16.603 -40.940 1.00 51.88 189 SER A C 1
ATOM 1450 O O . SER A 1 189 ? -8.188 17.459 -41.721 1.00 51.88 189 SER A O 1
ATOM 1452 N N . GLY A 1 190 ? -8.929 16.889 -39.685 1.00 41.28 190 GLY A N 1
ATOM 1453 C CA . GLY A 1 190 ? -8.583 18.138 -39.023 1.00 41.28 190 GLY A CA 1
ATOM 1454 C C . GLY A 1 190 ? -7.285 17.964 -38.247 1.00 41.28 190 GLY A C 1
ATOM 1455 O O . GLY A 1 190 ? -7.273 17.334 -37.192 1.00 41.28 190 GLY A O 1
ATOM 1456 N N . HIS A 1 191 ? -6.192 18.536 -38.752 1.00 49.94 191 HIS A N 1
ATOM 1457 C CA . HIS A 1 191 ? -5.015 18.835 -37.943 1.00 49.94 191 HIS A CA 1
ATOM 1458 C C . HIS A 1 191 ? -5.419 19.803 -36.821 1.00 49.94 191 HIS A C 1
ATOM 1460 O O . HIS A 1 191 ? -5.450 21.017 -37.004 1.00 49.94 191 HIS A O 1
ATOM 1466 N N . GLY A 1 192 ? -5.751 19.253 -35.653 1.00 42.69 192 GLY A N 1
ATOM 1467 C CA . GLY A 1 192 ? -5.875 20.008 -34.414 1.00 42.69 192 GLY A CA 1
ATOM 1468 C C . GLY A 1 192 ? -4.490 20.461 -33.970 1.00 42.69 192 GLY A C 1
ATOM 1469 O O . GLY A 1 192 ? -3.758 19.700 -33.339 1.00 42.69 192 GLY A O 1
ATOM 1470 N N . GLY A 1 193 ? -4.125 21.683 -34.353 1.00 41.72 193 GLY A N 1
ATOM 1471 C CA . GLY A 1 193 ? -2.939 22.368 -33.863 1.00 41.72 193 GLY A CA 1
ATOM 1472 C C . GLY A 1 193 ? -2.909 22.430 -32.335 1.00 41.72 193 GLY A C 1
ATOM 1473 O O . GLY A 1 193 ? -3.937 22.468 -31.657 1.00 41.72 193 GLY A O 1
ATOM 1474 N N . THR A 1 194 ? -1.697 22.429 -31.796 1.00 47.44 194 THR A N 1
ATOM 1475 C CA . THR A 1 194 ? -1.397 22.587 -30.374 1.00 47.44 194 THR A CA 1
ATOM 1476 C C . THR A 1 194 ? -1.834 23.964 -29.872 1.00 47.44 194 THR A C 1
ATOM 1478 O O . THR A 1 194 ? -1.046 24.906 -29.863 1.00 47.44 194 THR A O 1
ATOM 1481 N N . ASN A 1 195 ? -3.079 24.079 -29.412 1.00 42.50 195 ASN A N 1
ATOM 1482 C CA . ASN A 1 195 ? -3.530 25.211 -28.607 1.00 42.50 195 ASN A CA 1
ATOM 1483 C C . ASN A 1 195 ? -3.097 24.995 -27.151 1.00 42.50 195 ASN A C 1
ATOM 1485 O O . ASN 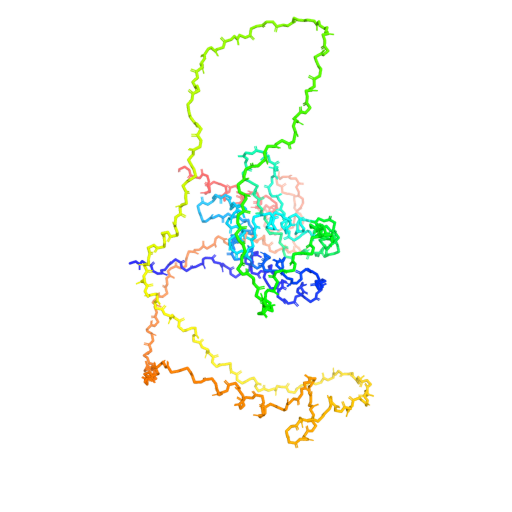A 1 195 ? -3.856 24.485 -26.332 1.00 42.50 195 ASN A O 1
ATOM 1489 N N . ASN A 1 196 ? -1.860 25.387 -26.842 1.00 41.66 196 ASN A N 1
ATOM 1490 C CA . ASN A 1 196 ? -1.441 25.708 -25.480 1.00 41.66 196 ASN A CA 1
ATOM 1491 C C . ASN A 1 196 ? -1.781 27.188 -25.230 1.00 41.66 196 ASN A C 1
ATOM 1493 O O . ASN A 1 196 ? -1.032 28.050 -25.695 1.00 41.66 196 ASN A O 1
ATOM 1497 N N . PRO A 1 197 ? -2.863 27.538 -24.512 1.00 50.44 197 PRO A N 1
ATOM 1498 C CA . PRO A 1 197 ? -2.958 28.867 -23.934 1.00 50.44 197 PRO A CA 1
ATOM 1499 C C . PRO A 1 197 ? -1.931 28.950 -22.801 1.00 50.44 197 PRO A C 1
ATOM 1501 O O . PRO A 1 197 ? -2.066 28.312 -21.756 1.00 50.44 197 PRO A O 1
ATOM 1504 N N . GLY A 1 198 ? -0.862 29.707 -23.043 1.00 48.41 198 GLY A N 1
ATOM 1505 C CA . GLY A 1 198 ? 0.103 30.072 -22.020 1.00 48.41 198 GLY A CA 1
ATOM 1506 C C . GLY A 1 198 ? -0.594 30.821 -20.890 1.00 48.41 198 GLY A C 1
ATOM 1507 O O . GLY A 1 198 ? -0.959 31.982 -21.043 1.00 48.41 198 GLY A O 1
ATOM 1508 N N . ILE A 1 199 ? -0.755 30.156 -19.749 1.00 35.69 199 ILE A N 1
ATOM 1509 C CA . ILE A 1 199 ? -1.041 30.797 -18.471 1.00 35.69 199 ILE A CA 1
ATOM 1510 C C . ILE A 1 199 ? 0.220 30.673 -17.623 1.00 35.69 199 ILE A C 1
ATOM 1512 O O . ILE A 1 199 ? 0.546 29.630 -17.061 1.00 35.69 199 ILE A O 1
ATOM 1516 N N . THR A 1 200 ? 0.960 31.774 -17.571 1.00 50.38 200 THR A N 1
ATOM 1517 C CA . THR A 1 200 ? 2.020 32.018 -16.600 1.00 50.38 200 THR A CA 1
ATOM 1518 C C . THR A 1 200 ? 1.383 32.578 -15.331 1.00 50.38 200 THR A C 1
ATOM 1520 O O . THR A 1 200 ? 1.340 33.791 -15.141 1.00 50.38 200 THR A O 1
ATOM 1523 N N . HIS A 1 201 ? 0.891 31.711 -14.448 1.00 42.88 201 HIS A N 1
ATOM 1524 C CA . HIS A 1 201 ? 0.774 32.080 -13.039 1.00 42.88 201 HIS A CA 1
ATOM 1525 C C . HIS A 1 201 ? 2.029 31.580 -12.332 1.00 42.88 201 HIS A C 1
ATOM 1527 O O . HIS A 1 201 ? 2.220 30.382 -12.130 1.00 42.88 201 HIS A O 1
ATOM 1533 N N . GLY A 1 202 ? 2.930 32.522 -12.043 1.00 48.19 202 GLY A N 1
ATOM 1534 C CA . GLY A 1 202 ? 4.098 32.286 -11.212 1.00 48.19 202 GLY A CA 1
ATOM 1535 C C . GLY A 1 202 ? 3.643 31.862 -9.823 1.00 48.19 202 GLY A C 1
ATOM 1536 O O . GLY A 1 202 ? 3.141 32.679 -9.057 1.00 48.19 202 GLY A O 1
ATOM 1537 N N . VAL A 1 203 ? 3.798 30.576 -9.527 1.00 47.03 203 VAL A N 1
ATOM 1538 C CA . VAL A 1 203 ? 3.676 30.052 -8.169 1.00 47.03 203 VAL A CA 1
ATOM 1539 C C . VAL A 1 203 ? 4.930 30.497 -7.406 1.00 47.03 203 VAL A C 1
ATOM 1541 O O . VAL A 1 203 ? 6.035 30.314 -7.931 1.00 47.03 203 VAL A O 1
ATOM 1544 N N . PRO A 1 204 ? 4.806 31.106 -6.216 1.00 49.97 204 PRO A N 1
ATOM 1545 C CA . PRO A 1 204 ? 5.960 31.414 -5.386 1.00 49.97 204 PRO A CA 1
ATOM 1546 C C . PRO A 1 204 ? 6.676 30.109 -5.026 1.00 49.97 204 PRO A C 1
ATOM 1548 O O . PRO A 1 204 ? 6.079 29.160 -4.525 1.00 49.97 204 PRO A O 1
ATOM 1551 N N . GLN A 1 205 ? 7.965 30.052 -5.346 1.00 48.41 205 GLN A N 1
ATOM 1552 C CA . GLN A 1 205 ? 8.854 28.976 -4.937 1.00 48.41 205 GLN A CA 1
ATOM 1553 C C . GLN A 1 205 ? 9.062 29.100 -3.423 1.00 48.41 205 GLN A C 1
ATOM 1555 O O . GLN A 1 205 ? 9.887 29.894 -2.974 1.00 48.41 205 GLN A O 1
ATOM 1560 N N . GLU A 1 206 ? 8.300 28.345 -2.635 1.00 48.72 206 GLU A N 1
ATOM 1561 C CA . GLU A 1 206 ? 8.637 28.097 -1.236 1.00 48.72 206 GLU A CA 1
ATOM 1562 C C . GLU A 1 206 ? 9.917 27.258 -1.215 1.00 48.72 206 GLU A C 1
ATOM 1564 O O . GLU A 1 206 ? 9.941 26.076 -1.568 1.00 48.72 206 GLU A O 1
ATOM 1569 N N . VAL A 1 207 ? 11.029 27.918 -0.904 1.00 52.09 207 VAL A N 1
ATOM 1570 C CA . VAL A 1 207 ? 12.301 27.259 -0.641 1.00 52.09 207 VAL A CA 1
ATOM 1571 C C . VAL A 1 207 ? 12.158 26.485 0.664 1.00 52.09 207 VAL A C 1
ATOM 1573 O O . VAL A 1 207 ? 11.998 27.075 1.726 1.00 52.09 207 VAL A O 1
ATOM 1576 N N . ALA A 1 208 ? 12.190 25.155 0.573 1.00 51.28 208 ALA A N 1
ATOM 1577 C CA . ALA A 1 208 ? 12.304 24.290 1.737 1.00 51.28 208 ALA A CA 1
ATOM 1578 C C . ALA A 1 208 ? 13.582 24.667 2.501 1.00 51.28 208 ALA A C 1
ATOM 1580 O O . ALA A 1 208 ? 14.697 24.503 1.998 1.00 51.28 208 ALA A O 1
ATOM 1581 N N . GLU A 1 209 ? 13.388 25.228 3.689 1.00 46.91 209 GLU A N 1
ATOM 1582 C CA . GLU A 1 209 ? 14.432 25.611 4.625 1.00 46.91 209 GLU A CA 1
ATOM 1583 C C . GLU A 1 209 ? 15.245 24.370 5.011 1.00 46.91 209 GLU A C 1
ATOM 1585 O O . GLU A 1 209 ? 14.741 23.413 5.602 1.00 46.91 209 GLU A O 1
ATOM 1590 N N . VAL A 1 210 ? 16.519 24.359 4.617 1.00 52.84 210 VAL A N 1
ATOM 1591 C CA . VAL A 1 210 ? 17.481 23.349 5.054 1.00 52.84 210 VAL A CA 1
ATOM 1592 C C . VAL A 1 210 ? 17.857 23.697 6.487 1.00 52.84 210 VAL A C 1
ATOM 1594 O O . VAL A 1 210 ? 18.748 24.510 6.726 1.00 52.84 210 VAL A O 1
ATOM 1597 N N . VAL A 1 211 ? 17.147 23.092 7.436 1.00 54.41 211 VAL A N 1
ATOM 1598 C CA . VAL A 1 211 ? 17.515 23.120 8.853 1.00 54.41 211 VAL A CA 1
ATOM 1599 C C . VAL A 1 211 ? 18.911 22.493 8.991 1.00 54.41 211 VAL A C 1
ATOM 1601 O O . VAL A 1 211 ? 19.101 21.353 8.550 1.00 54.41 211 VAL A O 1
ATOM 1604 N N . PRO A 1 212 ? 19.905 23.194 9.565 1.00 57.78 212 PRO A N 1
ATOM 1605 C CA . PRO A 1 212 ? 21.200 22.596 9.855 1.00 57.78 212 PRO A CA 1
ATOM 1606 C C . PRO A 1 212 ? 21.010 21.456 10.860 1.00 57.78 212 PRO A C 1
ATOM 1608 O O . PRO A 1 212 ? 20.464 21.650 11.946 1.00 57.78 212 PRO A O 1
ATOM 1611 N N . GLN A 1 213 ? 21.435 20.249 10.477 1.00 55.09 213 GLN A N 1
ATOM 1612 C CA . GLN A 1 213 ? 21.496 19.113 11.394 1.00 55.09 213 GLN A CA 1
ATOM 1613 C C . GLN A 1 213 ? 22.392 19.479 12.588 1.00 55.09 213 GLN A C 1
ATOM 1615 O O . GLN A 1 213 ? 23.510 19.946 12.363 1.00 55.09 213 GLN A O 1
ATOM 1620 N N . PRO A 1 214 ? 21.947 19.264 13.838 1.00 60.47 214 PRO A N 1
ATOM 1621 C CA . PRO A 1 214 ? 22.816 19.424 14.993 1.00 60.47 214 PRO A CA 1
ATOM 1622 C C . PRO A 1 214 ? 23.961 18.406 14.928 1.00 60.47 214 PRO A C 1
ATOM 1624 O O . PRO A 1 214 ? 23.740 17.219 14.679 1.00 60.47 214 PRO A O 1
ATOM 1627 N N . GLU A 1 215 ? 25.183 18.887 15.152 1.00 51.16 215 GLU A N 1
ATOM 1628 C CA . GLU A 1 215 ? 26.380 18.067 15.331 1.00 51.16 215 GLU A CA 1
ATOM 1629 C C . GLU A 1 215 ? 26.167 17.118 16.516 1.00 51.16 215 GLU A C 1
ATOM 1631 O O . GLU A 1 215 ? 26.106 17.529 17.675 1.00 51.16 215 GLU A O 1
ATOM 1636 N N . VAL A 1 216 ? 26.021 15.826 16.220 1.00 48.81 216 VAL A N 1
ATOM 1637 C CA . VAL A 1 216 ? 25.984 14.782 17.242 1.00 48.81 216 VAL A CA 1
ATOM 1638 C C . VAL A 1 216 ? 27.425 14.513 17.658 1.00 48.81 216 VAL A C 1
ATOM 1640 O O . VAL A 1 216 ? 28.169 13.820 16.965 1.00 48.81 216 VAL A O 1
ATOM 1643 N N . VAL A 1 217 ? 27.819 15.096 18.789 1.00 52.50 217 VAL A N 1
ATOM 1644 C CA . VAL A 1 217 ? 29.057 14.766 19.500 1.00 52.50 217 VAL A CA 1
ATOM 1645 C C . VAL A 1 217 ? 29.002 13.282 19.864 1.00 52.50 217 VAL A C 1
ATOM 1647 O O . VAL A 1 217 ? 28.118 12.840 20.598 1.00 52.50 217 VAL A O 1
ATOM 1650 N N . GLY A 1 218 ? 29.914 12.507 19.277 1.00 41.47 218 GLY 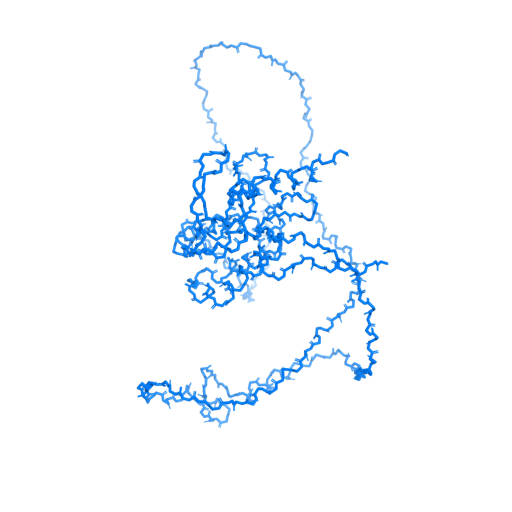A N 1
ATOM 1651 C CA . GLY A 1 218 ? 29.998 11.063 19.446 1.00 41.47 218 GLY A CA 1
ATOM 1652 C C . GLY A 1 218 ? 30.297 10.682 20.893 1.00 41.47 218 GLY A C 1
ATOM 1653 O O . GLY A 1 218 ? 31.317 11.079 21.447 1.00 41.47 218 GLY A O 1
ATOM 1654 N N . GLY A 1 219 ? 29.404 9.888 21.482 1.00 41.47 219 GLY A N 1
ATOM 1655 C CA . GLY A 1 219 ? 29.673 9.130 22.696 1.00 41.47 219 GLY A CA 1
ATOM 1656 C C . GLY A 1 219 ? 30.396 7.832 22.347 1.00 41.47 219 GLY A C 1
ATOM 1657 O O . GLY A 1 219 ? 29.906 7.031 21.551 1.00 41.47 219 GLY A O 1
ATOM 1658 N N . GLU A 1 220 ? 31.567 7.641 22.942 1.00 52.06 220 GLU A N 1
ATOM 1659 C CA . GLU A 1 220 ? 32.347 6.410 22.902 1.00 52.06 220 GLU A CA 1
ATOM 1660 C C . GLU A 1 220 ? 31.604 5.290 23.639 1.00 52.06 220 GLU A C 1
ATOM 1662 O O . GLU A 1 220 ? 31.289 5.440 24.818 1.00 52.06 220 GLU A O 1
ATOM 1667 N N . SER A 1 221 ? 31.352 4.147 22.990 1.00 42.78 221 SER A N 1
ATOM 1668 C CA . SER A 1 221 ? 31.605 2.824 23.593 1.00 42.78 221 SER A CA 1
ATOM 1669 C C . SER A 1 221 ? 31.376 1.654 22.626 1.00 42.78 221 SER A C 1
ATOM 1671 O O . SER A 1 221 ? 30.276 1.388 22.156 1.00 42.78 221 SER A O 1
ATOM 1673 N N . ALA A 1 222 ? 32.478 0.922 22.455 1.00 49.88 222 ALA A N 1
ATOM 1674 C CA . ALA A 1 222 ? 32.606 -0.531 22.524 1.00 49.88 222 ALA A CA 1
ATOM 1675 C C . ALA A 1 222 ? 32.019 -1.427 21.410 1.00 49.88 222 ALA A C 1
ATOM 1677 O O . ALA A 1 222 ? 30.825 -1.691 21.315 1.00 49.88 222 ALA A O 1
ATOM 1678 N N . SER A 1 223 ? 32.982 -2.065 20.733 1.00 52.28 223 SER A N 1
ATOM 1679 C CA . SER A 1 223 ? 32.969 -3.470 20.312 1.00 52.28 223 SER A CA 1
ATOM 1680 C C . SER A 1 223 ? 32.150 -3.827 19.078 1.00 52.28 223 SER A C 1
ATOM 1682 O O . SER A 1 223 ? 30.999 -4.248 19.175 1.00 52.28 223 SER A O 1
ATOM 1684 N N . ARG A 1 224 ? 32.822 -3.834 17.917 1.00 38.88 224 ARG A N 1
ATOM 1685 C CA . ARG A 1 224 ? 32.475 -4.784 16.856 1.00 38.88 224 ARG A CA 1
ATOM 1686 C C . ARG A 1 224 ? 33.645 -5.142 15.934 1.00 38.88 224 ARG A C 1
ATOM 1688 O O . ARG A 1 224 ? 34.082 -4.332 15.131 1.00 38.88 224 ARG A O 1
ATOM 1695 N N . GLU A 1 225 ? 34.108 -6.374 16.133 1.00 41.50 225 GLU A N 1
ATOM 1696 C CA . GLU A 1 225 ? 34.495 -7.388 15.140 1.00 41.50 225 GLU A CA 1
ATOM 1697 C C . GLU A 1 225 ? 35.349 -6.936 13.943 1.00 41.50 225 GLU A C 1
ATOM 1699 O O . GLU A 1 225 ? 34.887 -6.280 13.013 1.00 41.50 225 GLU A O 1
ATOM 1704 N N . GLN A 1 226 ? 36.601 -7.403 13.972 1.00 44.91 226 GLN A N 1
ATOM 1705 C CA . GLN A 1 226 ? 37.579 -7.390 12.887 1.00 44.91 226 GLN A CA 1
ATOM 1706 C C . GLN A 1 226 ? 36.962 -7.886 11.571 1.00 44.91 226 GLN A C 1
ATOM 1708 O O . GLN A 1 226 ? 36.616 -9.059 11.424 1.00 44.91 226 GLN A O 1
ATOM 1713 N N . ILE A 1 227 ? 36.858 -6.975 10.608 1.00 43.53 227 ILE A N 1
ATOM 1714 C CA . ILE A 1 227 ? 36.673 -7.284 9.192 1.00 43.53 227 ILE A CA 1
ATOM 1715 C C . ILE A 1 227 ? 38.079 -7.562 8.636 1.00 43.53 227 ILE A C 1
ATOM 1717 O O . ILE A 1 227 ? 38.980 -6.773 8.925 1.00 43.53 227 ILE A O 1
ATOM 1721 N N . PRO A 1 228 ? 38.307 -8.657 7.890 1.00 51.16 228 PRO A N 1
ATOM 1722 C CA . PRO A 1 228 ? 39.617 -8.937 7.316 1.00 51.16 228 PRO A CA 1
ATOM 1723 C C . PRO A 1 228 ? 40.001 -7.821 6.340 1.00 51.16 228 PRO A C 1
ATOM 1725 O O . PRO A 1 228 ? 39.220 -7.477 5.450 1.00 51.16 228 PRO A O 1
ATOM 1728 N N . GLU A 1 229 ? 41.190 -7.255 6.544 1.00 51.50 229 GLU A N 1
ATOM 1729 C CA . GLU A 1 229 ? 41.840 -6.296 5.652 1.00 51.50 229 GLU A CA 1
ATOM 1730 C C . GLU A 1 229 ? 41.941 -6.911 4.248 1.00 51.50 229 GLU A C 1
ATOM 1732 O O . GLU A 1 229 ? 42.731 -7.819 3.997 1.00 51.50 229 GLU A O 1
ATOM 1737 N N . GLN A 1 230 ? 41.079 -6.453 3.338 1.00 50.06 230 GLN A N 1
ATOM 1738 C CA . GLN A 1 230 ? 41.317 -6.586 1.907 1.00 50.06 230 GLN A CA 1
ATOM 1739 C C . GLN A 1 230 ? 42.187 -5.403 1.488 1.00 50.06 230 GLN A C 1
ATOM 1741 O O . GLN A 1 230 ? 41.689 -4.285 1.353 1.00 50.06 230 GLN A O 1
ATOM 1746 N N . ASP A 1 231 ? 43.476 -5.679 1.297 1.00 49.41 231 ASP A N 1
ATOM 1747 C CA . ASP A 1 231 ? 44.459 -4.827 0.619 1.00 49.41 231 ASP A CA 1
ATOM 1748 C C . ASP A 1 231 ? 44.101 -4.655 -0.872 1.00 49.41 231 ASP A C 1
ATOM 1750 O O . ASP A 1 231 ? 44.813 -5.111 -1.762 1.00 49.41 231 ASP A O 1
ATOM 1754 N N . ASP A 1 232 ? 42.983 -3.988 -1.155 1.00 56.94 232 ASP A N 1
ATOM 1755 C CA . ASP A 1 232 ? 42.605 -3.553 -2.503 1.00 56.94 232 ASP A CA 1
ATOM 1756 C C . ASP A 1 232 ? 42.569 -2.011 -2.566 1.00 56.94 232 ASP A C 1
ATOM 1758 O O . ASP A 1 232 ? 41.636 -1.401 -3.090 1.00 56.94 232 ASP A O 1
ATOM 1762 N N . ASP A 1 233 ? 43.614 -1.354 -2.049 1.00 61.28 233 ASP A N 1
ATOM 1763 C CA . ASP A 1 233 ? 43.902 0.072 -2.285 1.00 61.28 233 ASP A CA 1
ATOM 1764 C C . ASP A 1 233 ? 44.537 0.290 -3.674 1.00 61.28 233 ASP A C 1
ATOM 1766 O O . ASP A 1 233 ? 45.464 1.085 -3.861 1.00 61.28 233 ASP A O 1
ATOM 1770 N N . GLU A 1 234 ? 44.052 -0.420 -4.695 1.00 72.12 234 GLU A N 1
ATOM 1771 C CA . GLU A 1 234 ? 44.481 -0.163 -6.063 1.00 72.12 234 GLU A CA 1
ATOM 1772 C C . GLU A 1 234 ? 43.688 1.044 -6.601 1.00 72.12 234 GLU A C 1
ATOM 1774 O O . GLU A 1 234 ? 42.461 0.989 -6.744 1.00 72.12 234 G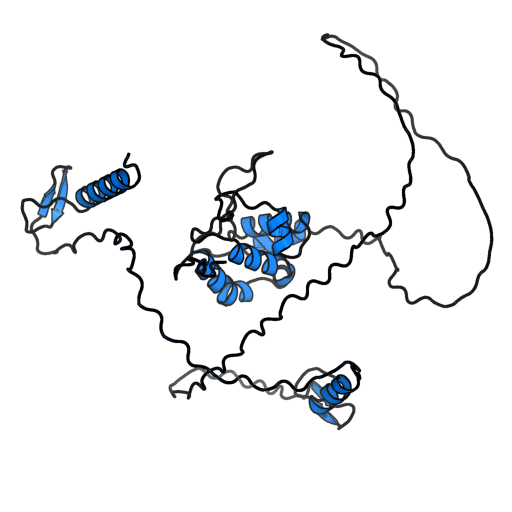LU A O 1
ATOM 1779 N N . PRO A 1 235 ? 44.342 2.194 -6.865 1.00 77.00 235 PRO A N 1
ATOM 1780 C CA . PRO A 1 235 ? 43.637 3.393 -7.293 1.00 77.00 235 PRO A CA 1
ATOM 1781 C C . PRO A 1 235 ? 42.926 3.126 -8.623 1.00 77.00 235 PRO A C 1
ATOM 1783 O O . PRO A 1 235 ? 43.515 2.555 -9.539 1.00 77.00 235 PRO A O 1
ATOM 1786 N N . PHE A 1 236 ? 41.697 3.634 -8.782 1.00 82.50 236 PHE A N 1
ATOM 1787 C CA . PHE A 1 236 ? 40.829 3.455 -9.967 1.00 82.50 236 PHE A CA 1
ATOM 1788 C C . PHE A 1 236 ? 41.372 4.092 -11.271 1.00 82.50 236 PHE A C 1
ATOM 1790 O O . PHE A 1 236 ? 40.622 4.376 -12.208 1.00 82.50 236 PHE A O 1
ATOM 1797 N N . GLY A 1 237 ? 42.668 4.382 -11.329 1.00 90.12 237 GLY A N 1
ATOM 1798 C CA . GLY A 1 237 ? 43.356 5.142 -12.356 1.00 90.12 237 GLY A CA 1
ATOM 1799 C C . GLY A 1 237 ? 43.844 6.497 -11.844 1.00 90.12 237 GLY A C 1
ATOM 1800 O O . GLY A 1 237 ? 43.729 6.853 -10.670 1.00 90.12 237 GLY A O 1
ATOM 1801 N N . ARG A 1 238 ? 44.415 7.283 -12.757 1.00 93.31 238 ARG A N 1
ATOM 1802 C CA . ARG A 1 238 ? 44.916 8.638 -12.494 1.00 93.31 238 ARG A CA 1
ATOM 1803 C C . ARG A 1 238 ? 44.090 9.651 -13.271 1.00 93.31 238 ARG A C 1
ATOM 1805 O O . ARG A 1 238 ? 43.692 9.396 -14.404 1.00 93.31 238 ARG A O 1
ATOM 1812 N N . CYS A 1 239 ? 43.858 10.824 -12.687 1.00 93.38 239 CYS A N 1
ATOM 1813 C CA . CYS A 1 239 ? 43.169 11.916 -13.366 1.00 93.38 239 CYS A CA 1
ATOM 1814 C C . CYS A 1 239 ? 43.869 12.254 -14.689 1.00 93.38 239 CYS A C 1
ATOM 1816 O O . CYS A 1 239 ? 45.067 12.523 -14.695 1.00 93.38 239 CYS A O 1
ATOM 1818 N N . GLU A 1 240 ? 43.126 12.335 -15.795 1.00 93.06 240 GLU A N 1
ATOM 1819 C CA . GLU A 1 240 ? 43.702 12.644 -17.114 1.00 93.06 240 GLU A CA 1
ATOM 1820 C C . GLU A 1 240 ? 44.484 13.971 -17.149 1.00 93.06 240 GLU A C 1
ATOM 1822 O O . GLU A 1 240 ? 45.463 14.069 -17.889 1.00 93.06 240 GLU A O 1
ATOM 1827 N N . VAL A 1 241 ? 44.090 14.945 -16.315 1.00 92.62 241 VAL A N 1
ATOM 1828 C CA . VAL A 1 241 ? 44.630 16.315 -16.286 1.00 92.62 241 VAL A CA 1
ATOM 1829 C C . VAL A 1 241 ? 45.809 16.463 -15.312 1.00 92.62 241 VAL A C 1
ATOM 1831 O O . VAL A 1 241 ? 46.904 16.780 -15.752 1.00 92.62 241 VAL A O 1
ATOM 1834 N N . CYS A 1 242 ? 45.633 16.208 -14.006 1.00 93.50 242 CYS A N 1
ATOM 1835 C CA . CYS A 1 242 ? 46.711 16.373 -13.005 1.00 93.50 242 CYS A CA 1
ATOM 1836 C C . CYS A 1 242 ? 47.433 15.082 -12.604 1.00 93.50 242 CYS A C 1
ATOM 1838 O O . CYS A 1 242 ? 48.305 15.126 -11.745 1.00 93.50 242 CYS A O 1
ATOM 1840 N N . LYS A 1 243 ? 47.057 13.923 -13.155 1.00 93.12 243 LYS A N 1
ATOM 1841 C CA . LYS A 1 243 ? 47.655 12.606 -12.847 1.00 93.12 243 LYS A CA 1
ATOM 1842 C C . LYS A 1 243 ? 47.568 12.147 -11.376 1.00 93.12 243 LYS A C 1
ATOM 1844 O O . LYS A 1 243 ? 48.176 11.136 -11.017 1.00 93.12 243 LYS A O 1
ATOM 1849 N N . VAL A 1 244 ? 46.769 12.828 -10.550 1.00 92.62 244 VAL A N 1
ATOM 1850 C CA . VAL A 1 244 ? 46.460 12.438 -9.162 1.00 92.62 244 VAL A CA 1
ATOM 1851 C C . VAL A 1 244 ? 45.631 11.141 -9.156 1.00 92.62 244 VAL A C 1
ATOM 1853 O O . VAL A 1 244 ? 44.711 11.036 -9.980 1.00 92.62 244 VAL A O 1
ATOM 1856 N N . PRO A 1 245 ? 45.940 10.158 -8.286 1.00 91.06 245 PRO A N 1
ATOM 1857 C CA . PRO A 1 245 ? 45.177 8.914 -8.175 1.00 91.06 245 PRO A CA 1
ATOM 1858 C C . PRO A 1 245 ? 43.712 9.179 -7.811 1.00 91.06 245 PRO A C 1
ATOM 1860 O O . PRO A 1 245 ? 43.388 10.103 -7.063 1.00 91.06 245 PRO A O 1
ATOM 1863 N N . LEU A 1 246 ? 42.809 8.396 -8.397 1.00 90.25 246 LEU A N 1
ATOM 1864 C CA . LEU A 1 246 ? 41.371 8.567 -8.235 1.00 90.25 246 LEU A CA 1
ATOM 1865 C C . LEU A 1 246 ? 40.831 7.607 -7.175 1.00 90.25 246 LEU A C 1
ATOM 1867 O O . LEU A 1 246 ? 40.899 6.395 -7.337 1.00 90.25 246 LEU A O 1
ATOM 1871 N N . MET A 1 247 ? 40.200 8.168 -6.141 1.00 85.31 247 MET A N 1
ATOM 1872 C CA . MET A 1 247 ? 39.523 7.411 -5.073 1.00 85.31 247 MET A CA 1
ATOM 1873 C C . MET A 1 247 ? 38.166 6.821 -5.509 1.00 85.31 247 MET A C 1
ATOM 1875 O O . MET A 1 247 ? 37.478 6.183 -4.720 1.00 85.31 247 MET A O 1
ATOM 1879 N N . ARG A 1 248 ? 37.707 7.102 -6.738 1.00 83.50 248 ARG A N 1
ATOM 1880 C CA . ARG A 1 248 ? 36.435 6.608 -7.294 1.00 83.50 248 ARG A CA 1
ATOM 1881 C C . ARG A 1 248 ? 36.571 6.365 -8.791 1.00 83.50 248 ARG A C 1
ATOM 1883 O O . ARG A 1 248 ? 37.253 7.130 -9.473 1.00 83.50 248 ARG A O 1
ATOM 1890 N N . ALA A 1 249 ? 35.834 5.380 -9.306 1.00 81.38 249 ALA A N 1
ATOM 1891 C CA . ALA A 1 249 ? 35.732 5.108 -10.736 1.00 81.38 249 ALA A CA 1
ATOM 1892 C C . ALA A 1 249 ? 35.319 6.370 -11.523 1.00 81.38 249 ALA A C 1
ATOM 1894 O O . ALA A 1 249 ? 34.232 6.926 -11.342 1.00 81.38 249 ALA A O 1
ATOM 1895 N N . GLY A 1 250 ? 36.211 6.842 -12.392 1.00 85.56 250 GLY A N 1
ATOM 1896 C CA . GLY A 1 250 ? 36.037 8.051 -13.191 1.00 85.56 250 GLY A CA 1
ATOM 1897 C C . GLY A 1 250 ? 37.315 8.404 -13.950 1.00 85.56 250 GLY A C 1
ATOM 1898 O O . GLY A 1 250 ? 38.355 7.801 -13.734 1.00 85.56 250 GLY A O 1
ATOM 1899 N N . LYS A 1 251 ? 37.249 9.387 -14.855 1.00 88.25 251 LYS A N 1
ATOM 1900 C CA . LYS A 1 251 ? 38.415 9.830 -15.653 1.00 88.25 251 LYS A CA 1
ATOM 1901 C C . LYS A 1 251 ? 39.130 11.061 -15.071 1.00 88.25 251 LYS A C 1
ATOM 1903 O O . LYS A 1 251 ? 40.225 11.430 -15.496 1.00 88.25 251 LYS A O 1
ATOM 1908 N N . ARG A 1 252 ? 38.500 11.760 -14.118 1.00 89.38 252 ARG A N 1
ATOM 1909 C CA . ARG A 1 252 ? 38.963 13.059 -13.594 1.00 89.38 252 ARG A CA 1
ATOM 1910 C C . ARG A 1 252 ? 38.716 13.183 -12.095 1.00 89.38 252 ARG A C 1
ATOM 1912 O O . ARG A 1 252 ? 37.718 12.668 -11.599 1.00 89.38 252 ARG A O 1
ATOM 1919 N N . CYS A 1 253 ? 39.604 13.895 -11.398 1.00 90.25 253 CYS A N 1
ATOM 1920 C CA . CYS A 1 253 ? 39.442 14.199 -9.976 1.00 90.25 253 CYS A CA 1
ATOM 1921 C C . CYS A 1 253 ? 38.310 15.219 -9.749 1.00 90.25 253 CYS A C 1
ATOM 1923 O O . CYS A 1 253 ? 37.875 15.901 -10.683 1.00 90.25 253 CYS A O 1
ATOM 1925 N N . SER A 1 254 ? 37.843 15.331 -8.503 1.00 86.44 254 SER A N 1
ATOM 1926 C CA . SER A 1 254 ? 36.769 16.250 -8.090 1.00 86.44 254 SER A CA 1
ATOM 1927 C C . SER A 1 254 ? 37.026 17.6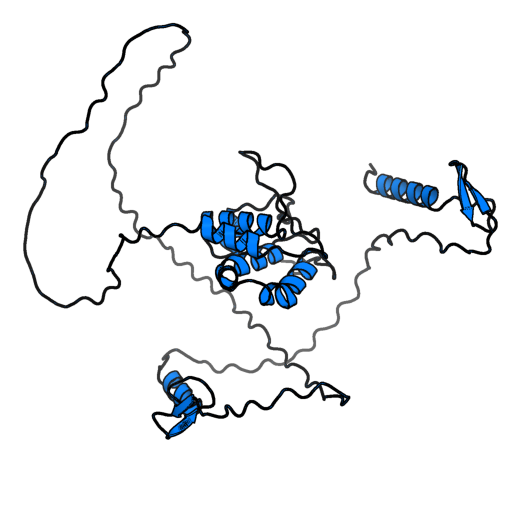94 -8.535 1.00 86.44 254 SER A C 1
ATOM 1929 O O . SER A 1 254 ? 36.161 18.290 -9.176 1.00 86.44 254 SER A O 1
ATOM 1931 N N . ALA A 1 255 ? 38.244 18.203 -8.327 1.00 86.62 255 ALA A N 1
ATOM 1932 C CA . ALA A 1 255 ? 38.635 19.561 -8.715 1.00 86.62 255 ALA A CA 1
ATOM 1933 C C . ALA A 1 255 ? 38.440 19.844 -10.221 1.00 86.62 255 ALA A C 1
ATOM 1935 O O . ALA A 1 255 ? 37.904 20.881 -10.612 1.00 86.62 255 ALA A O 1
ATOM 1936 N N . HIS A 1 256 ? 38.807 18.899 -11.093 1.00 87.44 256 HIS A N 1
ATOM 1937 C CA . HIS A 1 256 ? 38.669 19.068 -12.546 1.00 87.44 256 HIS A CA 1
ATOM 1938 C C . HIS A 1 256 ? 37.275 18.749 -13.084 1.00 87.44 256 HIS A C 1
ATOM 1940 O O . HIS A 1 256 ? 36.920 19.196 -14.179 1.00 87.44 256 HIS A O 1
ATOM 1946 N N . ARG A 1 257 ? 36.475 17.980 -12.341 1.00 83.38 257 ARG A N 1
ATOM 1947 C CA . ARG A 1 257 ? 35.077 17.717 -12.691 1.00 83.38 257 ARG A CA 1
ATOM 1948 C C . ARG A 1 257 ? 34.222 18.974 -12.510 1.00 83.38 257 ARG A C 1
ATOM 1950 O O . ARG A 1 257 ? 33.401 19.277 -13.374 1.00 83.38 257 ARG A O 1
ATOM 1957 N N . GLU A 1 258 ? 34.454 19.733 -11.443 1.00 74.69 258 GLU A N 1
ATOM 1958 C CA . GLU A 1 258 ? 33.719 20.972 -11.156 1.00 74.69 258 GLU A CA 1
ATOM 1959 C C . GLU A 1 258 ? 34.094 22.129 -12.088 1.00 74.69 258 GLU A C 1
ATOM 1961 O O . GLU A 1 258 ? 33.223 22.901 -12.496 1.00 74.69 258 GLU A O 1
ATOM 1966 N N . ALA A 1 259 ? 35.360 22.212 -12.511 1.00 73.50 259 ALA A N 1
ATOM 1967 C CA . ALA A 1 259 ? 35.825 23.251 -13.432 1.00 73.50 259 ALA A CA 1
ATOM 1968 C C . ALA A 1 259 ? 35.096 23.231 -14.792 1.00 73.50 259 ALA A C 1
ATOM 1970 O O . ALA A 1 259 ? 34.881 24.282 -15.396 1.00 73.50 259 ALA A O 1
ATOM 1971 N N . LEU A 1 260 ? 34.671 22.054 -15.269 1.00 63.03 260 LEU A N 1
ATOM 1972 C CA . LEU A 1 260 ? 33.859 21.938 -16.486 1.00 63.03 260 LEU A CA 1
ATOM 1973 C C . LEU A 1 260 ? 32.378 22.243 -16.251 1.00 63.03 260 LEU A C 1
ATOM 1975 O O . LEU A 1 260 ? 31.733 22.815 -17.128 1.00 63.03 260 LEU A O 1
ATOM 1979 N N . ALA A 1 261 ? 31.839 21.906 -15.077 1.00 63.69 261 ALA A N 1
ATOM 1980 C CA . ALA A 1 261 ? 30.447 22.201 -14.741 1.00 63.69 261 ALA A CA 1
ATOM 1981 C C . ALA A 1 261 ? 30.187 23.716 -14.648 1.00 63.69 261 ALA A C 1
ATOM 1983 O O . ALA A 1 261 ? 29.119 24.185 -15.036 1.00 63.69 261 ALA A O 1
ATOM 1984 N N . ARG A 1 262 ? 31.187 24.495 -14.210 1.00 60.47 262 ARG A N 1
ATOM 1985 C CA . ARG A 1 262 ? 31.100 25.961 -14.099 1.00 60.47 262 ARG A CA 1
ATOM 1986 C C . ARG A 1 262 ? 31.289 26.723 -15.419 1.00 60.47 262 ARG A C 1
ATOM 1988 O O . ARG A 1 262 ? 31.067 27.927 -15.445 1.00 60.47 262 ARG A O 1
ATOM 1995 N N . ARG A 1 263 ? 31.662 26.060 -16.522 1.00 55.12 263 ARG A N 1
ATOM 1996 C CA . ARG A 1 263 ? 31.894 26.708 -17.834 1.00 55.12 263 ARG A CA 1
ATOM 1997 C C . ARG A 1 263 ? 30.667 26.776 -18.749 1.00 55.12 263 ARG A C 1
ATOM 1999 O O . ARG A 1 263 ? 30.814 27.111 -19.920 1.00 55.12 263 ARG A O 1
ATOM 2006 N N . ARG A 1 264 ? 29.458 26.494 -18.255 1.00 53.31 264 ARG A N 1
ATOM 2007 C CA . ARG A 1 264 ? 28.231 26.877 -18.970 1.00 53.31 264 ARG A CA 1
ATOM 2008 C C . ARG A 1 264 ? 27.758 28.236 -18.444 1.00 53.31 264 ARG A C 1
ATOM 2010 O O . ARG A 1 264 ? 27.166 28.260 -17.365 1.00 53.31 264 ARG A O 1
ATOM 2017 N N . PRO A 1 265 ? 28.013 29.353 -19.153 1.00 48.56 265 PRO A N 1
ATOM 2018 C CA . PRO A 1 265 ? 27.448 30.637 -18.778 1.00 48.56 265 PRO A CA 1
ATOM 2019 C C . PRO A 1 265 ? 25.933 30.544 -18.948 1.00 48.56 265 PRO A C 1
ATOM 2021 O O . PRO A 1 265 ? 25.409 30.453 -20.055 1.00 48.56 265 PRO A O 1
ATOM 2024 N N . ARG A 1 266 ? 25.213 30.508 -17.829 1.00 51.41 266 ARG A N 1
ATOM 2025 C CA . ARG A 1 266 ? 23.781 30.787 -17.815 1.00 51.41 266 ARG A CA 1
ATOM 2026 C C . ARG A 1 266 ? 23.658 32.300 -17.668 1.00 51.41 266 ARG A C 1
ATOM 2028 O O . ARG A 1 266 ? 23.522 32.811 -16.562 1.00 51.41 266 ARG A O 1
ATOM 2035 N N . GLU A 1 267 ? 23.808 33.015 -18.781 1.00 55.09 267 GLU A N 1
ATOM 2036 C CA . GLU A 1 267 ? 23.498 34.443 -18.864 1.00 55.09 267 GLU A CA 1
ATOM 2037 C C . GLU A 1 267 ? 22.008 34.621 -18.573 1.00 55.09 267 GLU A C 1
ATOM 2039 O O . GLU A 1 267 ? 21.140 34.299 -19.380 1.00 55.09 267 GLU A O 1
ATOM 2044 N N . GLY A 1 268 ? 21.706 35.030 -17.343 1.00 50.97 268 GLY A N 1
ATOM 2045 C CA . GLY A 1 268 ? 20.333 35.095 -16.868 1.00 50.97 268 GLY A CA 1
ATOM 2046 C C . GLY A 1 268 ? 20.220 35.454 -15.394 1.00 50.97 268 GLY A C 1
ATOM 2047 O O . GLY A 1 268 ? 19.767 34.644 -14.598 1.00 50.97 268 GLY A O 1
ATOM 2048 N N . ARG A 1 269 ? 20.578 36.701 -15.063 1.00 53.81 269 ARG A N 1
ATOM 2049 C CA . ARG A 1 269 ? 19.914 37.517 -14.029 1.00 53.81 269 ARG A CA 1
ATOM 2050 C C . ARG A 1 269 ? 19.915 36.953 -12.593 1.00 53.81 269 ARG A C 1
ATOM 2052 O O . ARG A 1 269 ? 18.862 36.665 -12.032 1.00 53.81 269 ARG A O 1
ATOM 2059 N N . SER A 1 270 ? 21.077 36.915 -11.943 1.00 46.38 270 SER A N 1
ATOM 2060 C CA . SER A 1 270 ? 21.158 36.798 -10.479 1.00 46.38 270 SER A CA 1
ATOM 2061 C C . SER A 1 270 ? 20.996 38.179 -9.829 1.00 46.38 270 SER A C 1
ATOM 2063 O O . SER A 1 270 ? 21.910 39.001 -9.869 1.00 46.38 270 SER A O 1
ATOM 2065 N N . LYS A 1 271 ? 19.824 38.451 -9.246 1.00 54.22 271 LYS A N 1
ATOM 2066 C CA . LYS A 1 271 ? 19.654 39.549 -8.282 1.00 54.22 271 LYS A CA 1
ATOM 2067 C C . LYS A 1 271 ? 20.283 39.139 -6.937 1.00 54.22 271 LYS A C 1
ATOM 2069 O O . LYS A 1 271 ? 20.213 37.956 -6.602 1.00 54.22 271 LYS A O 1
ATOM 2074 N N . PRO A 1 272 ? 20.869 40.072 -6.168 1.00 48.91 272 PRO A N 1
ATOM 2075 C CA . PRO A 1 272 ? 21.375 39.784 -4.829 1.00 48.91 272 PRO A CA 1
ATOM 2076 C C . PRO A 1 272 ? 20.215 39.382 -3.907 1.00 48.91 272 PRO A C 1
ATOM 2078 O O . PRO A 1 272 ? 19.252 40.131 -3.748 1.00 48.91 272 PRO A O 1
ATOM 2081 N N . VAL A 1 273 ? 20.295 38.183 -3.333 1.00 50.22 273 VAL A N 1
ATOM 2082 C CA . VAL A 1 273 ? 19.360 37.685 -2.318 1.00 50.22 273 VAL A CA 1
ATOM 2083 C C . VAL A 1 273 ? 19.806 38.263 -0.974 1.00 50.22 273 VAL A C 1
ATOM 2085 O O . VAL A 1 273 ? 20.872 37.910 -0.475 1.00 50.22 273 VAL A O 1
ATOM 2088 N N . GLN A 1 274 ? 19.027 39.195 -0.418 1.00 51.66 274 GLN A N 1
ATOM 2089 C CA . GLN A 1 274 ? 19.160 39.607 0.982 1.00 51.66 274 GLN A CA 1
ATOM 2090 C C . GLN A 1 274 ? 18.814 38.415 1.886 1.00 51.66 274 GLN A C 1
ATOM 2092 O O . GLN A 1 274 ? 17.828 37.722 1.639 1.00 51.66 274 GLN A O 1
ATOM 2097 N N . GLY A 1 275 ? 19.635 38.167 2.910 1.00 51.62 275 GLY A N 1
ATOM 2098 C CA . GLY A 1 275 ? 19.376 37.125 3.906 1.00 51.62 275 GLY A CA 1
ATOM 2099 C C . GLY A 1 275 ? 18.127 37.441 4.744 1.00 51.62 275 GLY A C 1
ATOM 2100 O O . GLY A 1 275 ? 17.866 38.618 5.008 1.00 51.62 275 GLY A O 1
ATOM 2101 N N . PRO A 1 276 ? 17.343 36.428 5.152 1.00 54.97 276 PRO A N 1
ATOM 2102 C CA . PRO A 1 276 ? 16.109 36.645 5.892 1.00 54.97 276 PRO A CA 1
ATOM 2103 C C . PRO A 1 276 ? 16.407 37.087 7.331 1.00 54.97 276 PRO A C 1
ATOM 2105 O O . PRO A 1 276 ? 17.146 36.436 8.066 1.00 54.97 276 PRO A O 1
ATOM 2108 N N . LEU A 1 277 ? 15.806 38.210 7.724 1.00 49.94 277 LEU A N 1
ATOM 2109 C CA . LEU A 1 277 ? 15.694 38.647 9.112 1.00 49.94 277 LEU A CA 1
ATOM 2110 C C . LEU A 1 277 ? 14.770 37.671 9.854 1.00 49.94 277 LEU A C 1
ATOM 2112 O O . LEU A 1 277 ? 13.588 37.562 9.530 1.00 49.94 277 LEU A O 1
ATOM 2116 N N . LEU A 1 278 ? 15.321 36.956 10.835 1.00 44.28 278 LEU A N 1
ATOM 2117 C CA . LEU A 1 278 ? 14.589 36.058 11.726 1.00 44.28 278 LEU A CA 1
ATOM 2118 C C . LEU A 1 278 ? 13.683 36.882 12.653 1.00 44.28 278 LEU A C 1
ATOM 2120 O O . LEU A 1 278 ? 14.165 37.587 13.537 1.00 44.28 278 LEU A O 1
ATOM 2124 N N . MET A 1 279 ? 12.372 36.787 12.450 1.00 47.31 279 MET A N 1
ATOM 2125 C CA . MET A 1 279 ? 11.356 37.266 13.387 1.00 47.31 279 MET A CA 1
ATOM 2126 C C . MET A 1 279 ? 10.877 36.081 14.243 1.00 47.31 279 MET A C 1
ATOM 2128 O O . MET A 1 279 ? 10.499 35.055 13.675 1.00 47.31 279 MET A O 1
ATOM 2132 N N . PRO A 1 280 ? 10.864 36.183 15.584 1.00 43.28 280 PRO A N 1
ATOM 2133 C CA . PRO A 1 280 ? 10.332 35.134 16.451 1.00 43.28 280 PRO A CA 1
ATOM 2134 C C . PRO A 1 280 ? 8.809 35.017 16.289 1.00 43.28 280 PRO A C 1
ATOM 2136 O O . PRO A 1 280 ? 8.080 36.000 16.428 1.00 43.28 280 PRO A O 1
ATOM 2139 N N . VAL A 1 281 ? 8.331 33.806 15.990 1.00 45.44 281 VAL A N 1
ATOM 2140 C CA . VAL A 1 281 ? 6.901 33.488 15.875 1.00 45.44 281 VAL A CA 1
ATOM 2141 C C . VAL A 1 281 ? 6.300 33.377 17.284 1.00 45.44 281 VAL A C 1
ATOM 2143 O O . VAL A 1 281 ? 6.824 32.614 18.098 1.00 45.44 281 VAL A O 1
ATOM 2146 N N . PRO A 1 282 ? 5.223 34.114 17.609 1.00 46.50 282 PRO A N 1
ATOM 2147 C CA . PRO A 1 282 ? 4.542 33.977 18.889 1.00 46.50 282 PRO A CA 1
ATOM 2148 C C . PRO A 1 282 ? 3.885 32.595 19.002 1.00 46.50 282 PRO A C 1
ATOM 2150 O O . PRO A 1 282 ? 3.144 32.168 18.119 1.00 46.50 282 PRO A O 1
ATOM 2153 N N . THR A 1 283 ? 4.159 31.906 20.110 1.00 45.19 283 THR A N 1
ATOM 2154 C CA . THR A 1 283 ? 3.515 30.649 20.509 1.00 45.19 283 THR A CA 1
ATOM 2155 C C . THR A 1 283 ? 2.002 30.831 20.575 1.00 45.19 283 THR A C 1
ATOM 2157 O O . THR A 1 283 ? 1.506 31.637 21.366 1.00 45.19 283 THR A O 1
ATOM 2160 N N . THR A 1 284 ? 1.272 30.088 19.748 1.00 46.91 284 THR A N 1
ATOM 2161 C CA . THR A 1 284 ? -0.189 30.042 19.770 1.00 46.91 284 THR A CA 1
ATOM 2162 C C . THR A 1 284 ? -0.696 29.421 21.081 1.00 46.91 284 THR A C 1
ATOM 2164 O O . THR A 1 284 ? -0.074 28.497 21.612 1.00 46.91 284 THR A O 1
ATOM 2167 N N . PRO A 1 285 ? -1.803 29.935 21.648 1.00 55.84 285 PRO A N 1
ATOM 2168 C CA . PRO A 1 285 ? -2.409 29.385 22.856 1.00 55.84 285 PRO A CA 1
ATOM 2169 C C . PRO A 1 285 ? -2.924 27.961 22.604 1.00 55.84 285 PRO A C 1
ATOM 2171 O O . PRO A 1 285 ? -3.519 27.683 21.567 1.00 55.84 285 PRO A O 1
ATOM 2174 N N . ALA A 1 286 ? -2.674 27.069 23.565 1.00 47.41 286 ALA A N 1
ATOM 2175 C CA . ALA A 1 286 ? -3.041 25.658 23.505 1.00 47.41 286 ALA A CA 1
ATOM 2176 C C . ALA A 1 286 ? -4.552 25.475 23.286 1.00 47.41 286 ALA A C 1
ATOM 2178 O O . ALA A 1 286 ? -5.363 25.895 24.113 1.00 47.41 286 ALA A O 1
ATOM 2179 N N . GLU A 1 287 ? -4.920 24.831 22.179 1.00 50.59 287 GLU A N 1
ATOM 2180 C CA . GLU A 1 287 ? -6.302 24.450 21.904 1.00 50.59 287 GLU A CA 1
ATOM 2181 C C . GLU A 1 287 ? -6.809 23.373 22.881 1.00 50.59 287 GLU A C 1
ATOM 2183 O O . GLU A 1 287 ? -6.033 22.544 23.379 1.00 50.59 287 GLU A O 1
ATOM 2188 N N . PRO A 1 288 ? -8.127 23.358 23.158 1.00 53.34 288 PRO A N 1
ATOM 2189 C CA . PRO A 1 288 ? -8.757 22.344 23.987 1.00 53.34 288 PRO A CA 1
ATOM 2190 C C . PRO A 1 288 ? -8.626 20.973 23.317 1.00 53.34 288 PRO A C 1
ATOM 2192 O O . PRO A 1 288 ? -9.217 20.706 22.272 1.00 53.34 288 PRO A O 1
ATOM 2195 N N . ARG A 1 289 ? -7.842 20.086 23.937 1.00 48.28 289 ARG A N 1
ATOM 2196 C CA . ARG A 1 289 ? -7.720 18.682 23.538 1.00 48.28 289 ARG A CA 1
ATOM 2197 C C . ARG A 1 289 ? -9.111 18.052 23.481 1.00 48.28 289 ARG A C 1
ATOM 2199 O O . ARG A 1 289 ? -9.773 17.929 24.506 1.00 48.28 289 ARG A O 1
ATOM 2206 N N . GLN A 1 290 ? -9.537 17.622 22.296 1.00 56.03 290 GLN A N 1
ATOM 2207 C CA . GLN A 1 290 ? -10.621 16.654 22.189 1.00 56.03 290 GLN A CA 1
ATOM 2208 C C . GLN A 1 290 ? -10.165 15.367 22.878 1.00 56.03 290 GLN A C 1
ATOM 2210 O O . GLN A 1 290 ? -9.202 14.732 22.440 1.00 56.03 290 GLN A O 1
ATOM 2215 N N . ASP A 1 291 ? -10.849 15.007 23.963 1.00 50.25 291 ASP A N 1
ATOM 2216 C CA . ASP A 1 291 ? -10.651 13.757 24.687 1.00 50.25 291 ASP A CA 1
ATOM 2217 C C . ASP A 1 291 ? -10.899 12.581 23.739 1.00 50.25 291 ASP A C 1
ATOM 2219 O O . ASP A 1 291 ? -12.032 12.153 23.500 1.00 50.25 291 ASP A O 1
ATOM 2223 N N . VAL A 1 292 ? -9.820 12.056 23.157 1.00 60.25 292 VAL A N 1
ATOM 2224 C CA . VAL A 1 292 ? -9.858 10.774 22.461 1.00 60.25 292 VAL A CA 1
ATOM 2225 C C . VAL A 1 292 ? -10.312 9.751 23.502 1.00 60.25 292 VAL A C 1
ATOM 2227 O O . VAL A 1 292 ? -9.657 9.641 24.541 1.00 60.25 292 VAL A O 1
ATOM 2230 N N . PRO A 1 293 ? -11.421 9.022 23.275 1.00 65.31 293 PRO A N 1
ATOM 2231 C CA . PRO A 1 293 ? -11.915 8.066 24.252 1.00 65.31 293 PRO A CA 1
ATOM 2232 C C . PRO A 1 293 ? -10.802 7.064 24.545 1.00 65.31 293 PRO A C 1
ATOM 2234 O O . PRO A 1 293 ? -10.317 6.384 23.637 1.00 65.31 293 PRO A O 1
ATOM 2237 N N . ALA A 1 294 ? -10.359 7.038 25.803 1.00 74.69 294 ALA A N 1
ATOM 2238 C CA . ALA A 1 294 ? -9.305 6.147 26.251 1.00 74.69 294 ALA A CA 1
ATOM 2239 C C . ALA A 1 294 ? -9.671 4.711 25.857 1.00 74.69 294 ALA A C 1
ATOM 2241 O O . ALA A 1 294 ? -10.802 4.267 26.070 1.00 74.69 294 ALA A O 1
ATOM 2242 N N . ALA A 1 295 ? -8.726 3.997 25.243 1.00 82.12 295 ALA A N 1
ATOM 2243 C CA . ALA A 1 295 ? -8.910 2.585 24.946 1.00 82.12 295 ALA A CA 1
ATOM 2244 C C . ALA A 1 295 ? -9.272 1.854 26.247 1.00 82.12 295 ALA A C 1
ATOM 2246 O O . ALA A 1 295 ? -8.609 2.057 27.264 1.00 82.12 295 ALA A O 1
ATOM 2247 N N . PHE A 1 296 ? -10.327 1.034 26.221 1.00 88.00 296 PHE A N 1
ATOM 2248 C CA . PHE A 1 296 ? -10.745 0.256 27.385 1.00 88.00 296 PHE A CA 1
ATOM 2249 C C . PHE A 1 296 ? -9.576 -0.610 27.859 1.00 88.00 296 PHE A C 1
ATOM 2251 O O . PHE A 1 296 ? -9.169 -1.547 27.171 1.00 88.00 296 PHE A O 1
ATOM 2258 N N . GLN A 1 297 ? -9.035 -0.284 29.028 1.00 89.25 297 GLN A N 1
ATOM 2259 C CA . GLN A 1 297 ? -8.062 -1.111 29.720 1.00 89.25 297 GLN A CA 1
ATOM 2260 C C . GLN A 1 297 ? -8.798 -1.807 30.863 1.00 89.25 297 GLN A C 1
ATOM 2262 O O . GLN A 1 297 ? -9.293 -1.116 31.758 1.00 89.25 297 GLN A O 1
ATOM 2267 N N . PRO A 1 298 ? -8.933 -3.146 30.839 1.00 84.31 298 PRO A N 1
ATOM 2268 C CA . PRO A 1 298 ? -9.508 -3.850 31.972 1.00 84.31 298 PRO A CA 1
ATOM 2269 C C . PRO A 1 298 ? -8.638 -3.603 33.214 1.00 84.31 298 PRO A C 1
ATOM 2271 O O . PRO A 1 298 ? -7.413 -3.492 33.086 1.00 84.31 298 PRO A O 1
ATOM 2274 N N . PRO A 1 299 ? -9.238 -3.513 34.413 1.00 86.50 299 PRO A N 1
ATOM 2275 C CA . PRO A 1 299 ? -8.470 -3.359 35.638 1.00 86.50 299 PRO A CA 1
ATOM 2276 C C . PRO A 1 299 ? -7.493 -4.538 35.795 1.00 86.50 299 PRO A C 1
ATOM 2278 O O . PRO A 1 299 ? -7.848 -5.678 35.469 1.00 86.50 299 PRO A O 1
ATOM 2281 N N . PRO A 1 300 ? -6.260 -4.292 36.269 1.00 90.06 300 PRO A N 1
ATOM 2282 C CA . PRO A 1 300 ? -5.283 -5.350 36.484 1.00 90.06 300 PRO A CA 1
ATOM 2283 C C . PRO A 1 300 ? -5.838 -6.382 37.471 1.00 90.06 300 PRO A C 1
ATOM 2285 O O . PRO A 1 300 ? -6.311 -6.036 38.553 1.00 90.06 300 PRO A O 1
ATOM 2288 N N . THR A 1 301 ? -5.799 -7.657 37.087 1.00 91.44 301 THR A N 1
ATOM 2289 C CA . THR A 1 301 ? -6.327 -8.753 37.905 1.00 91.44 301 THR A CA 1
ATOM 2290 C C . THR A 1 301 ? -5.384 -9.046 39.072 1.00 91.44 301 THR A C 1
ATOM 2292 O O . THR A 1 301 ? -4.219 -9.375 38.853 1.00 91.44 301 THR A O 1
ATOM 2295 N N . ASP A 1 302 ? -5.882 -8.961 40.309 1.00 93.62 302 ASP A N 1
ATOM 2296 C CA . ASP A 1 302 ? -5.137 -9.375 41.505 1.00 93.62 302 ASP A CA 1
ATOM 2297 C C . ASP A 1 302 ? -5.086 -10.918 41.566 1.00 93.62 302 ASP A C 1
ATOM 2299 O O . ASP A 1 302 ? -6.133 -11.557 41.730 1.00 93.62 302 ASP A O 1
ATOM 2303 N N . PRO A 1 303 ? -3.904 -11.556 41.446 1.00 94.50 303 PRO A N 1
ATOM 2304 C CA . PRO A 1 303 ? -3.797 -13.014 41.473 1.00 94.50 303 PRO A CA 1
ATOM 2305 C C . PRO A 1 303 ? -4.202 -13.616 42.827 1.00 94.50 303 PRO A C 1
ATOM 2307 O O . PRO A 1 303 ? -4.551 -14.796 42.886 1.00 94.50 303 PRO A O 1
ATOM 2310 N N . LEU A 1 304 ? -4.183 -12.822 43.905 1.00 96.88 304 LEU A N 1
ATOM 2311 C CA . LEU A 1 304 ? -4.549 -13.251 45.257 1.00 96.88 304 LEU A CA 1
ATOM 2312 C C . LEU A 1 304 ? -6.042 -13.075 45.562 1.00 96.88 304 LEU A C 1
ATOM 2314 O O . LEU A 1 304 ? -6.505 -13.516 46.614 1.00 96.88 304 LEU A O 1
ATOM 2318 N N . ALA A 1 305 ? -6.812 -12.452 44.668 1.00 96.56 305 ALA A N 1
ATOM 2319 C CA . ALA A 1 305 ? -8.244 -12.297 44.869 1.00 96.56 305 ALA A CA 1
ATOM 2320 C C . ALA A 1 305 ? -8.983 -13.652 44.769 1.00 96.56 305 ALA A C 1
ATOM 2322 O O . ALA A 1 305 ? -8.566 -14.542 44.009 1.00 96.56 305 ALA A O 1
ATOM 2323 N N . PRO A 1 306 ? -10.077 -13.838 45.536 1.00 97.25 306 PRO A N 1
ATOM 2324 C CA . PRO A 1 306 ? -10.856 -15.071 45.507 1.00 97.25 306 PRO A CA 1
ATOM 2325 C C . PRO A 1 306 ? -11.482 -15.294 44.127 1.00 97.25 306 PRO A C 1
ATOM 2327 O O . PRO A 1 306 ? -11.872 -14.345 43.444 1.00 97.25 306 PRO A O 1
ATOM 2330 N N . LEU A 1 307 ? -11.582 -16.563 43.725 1.00 97.56 307 LEU A N 1
ATOM 2331 C CA . LEU A 1 307 ? -12.272 -16.960 42.500 1.00 97.56 307 LEU A CA 1
ATOM 2332 C C . LEU A 1 307 ? -13.785 -16.776 42.694 1.00 97.56 307 LEU A C 1
ATOM 2334 O O . LEU A 1 307 ? -14.343 -17.203 43.705 1.00 97.56 307 LEU A O 1
ATOM 2338 N N . ARG A 1 308 ? -14.445 -16.135 41.734 1.00 95.69 308 ARG A N 1
ATOM 2339 C CA . ARG A 1 308 ? -15.878 -15.832 41.742 1.00 95.69 308 ARG A CA 1
ATOM 2340 C C . ARG A 1 308 ? -16.487 -16.173 40.394 1.00 95.69 308 ARG A C 1
ATOM 2342 O O . ARG A 1 308 ? -15.822 -16.069 39.369 1.00 95.69 308 ARG A O 1
ATOM 2349 N N . THR A 1 309 ? -17.770 -16.512 40.382 1.00 97.75 309 THR A N 1
ATOM 2350 C CA . THR A 1 309 ? -18.525 -16.752 39.149 1.00 97.75 309 THR A CA 1
ATOM 2351 C C . THR A 1 309 ? -19.362 -15.520 38.823 1.00 97.75 309 THR A C 1
ATOM 2353 O O . THR A 1 309 ? -20.180 -15.080 39.628 1.00 97.75 309 THR A O 1
ATOM 2356 N N . CYS A 1 310 ? -19.146 -14.930 37.650 1.00 97.69 310 CYS A N 1
ATOM 2357 C CA . CYS A 1 310 ? -19.941 -13.805 37.165 1.00 97.69 310 CYS A CA 1
ATOM 2358 C C . CYS A 1 310 ? -21.350 -14.276 36.763 1.00 97.69 310 CYS A C 1
ATOM 2360 O O . CYS A 1 310 ? -21.545 -15.445 36.437 1.00 97.69 310 CYS A O 1
ATOM 2362 N N . GLY A 1 311 ? -22.326 -13.365 36.681 1.00 95.25 311 GLY A N 1
ATOM 2363 C CA . GLY A 1 311 ? -23.686 -13.677 36.210 1.00 95.25 311 GLY A CA 1
ATOM 2364 C C . GLY A 1 311 ? -23.763 -14.252 34.785 1.00 95.25 311 GLY A C 1
ATOM 2365 O O . GLY A 1 311 ? -24.779 -14.828 34.417 1.00 95.25 311 GLY A O 1
ATOM 2366 N N . CYS A 1 312 ? -22.692 -14.143 33.989 1.00 96.69 312 CYS A N 1
ATOM 2367 C CA . CYS A 1 312 ? -22.565 -14.804 32.685 1.00 96.69 312 CYS A CA 1
ATOM 2368 C C . CYS A 1 312 ? -22.040 -16.254 32.757 1.00 96.69 312 CYS A C 1
ATOM 2370 O O . CYS A 1 312 ? -21.859 -16.882 31.717 1.00 96.69 312 CYS A O 1
ATOM 2372 N N . GLY A 1 313 ? -21.744 -16.771 33.954 1.00 97.25 313 GLY A N 1
ATOM 2373 C CA . GLY A 1 313 ? -21.224 -18.122 34.188 1.00 97.25 313 GLY A CA 1
ATOM 2374 C C . GLY A 1 313 ? -19.697 -18.267 34.131 1.00 97.25 313 GLY A C 1
ATOM 2375 O O . GLY A 1 313 ? -19.196 -19.360 34.369 1.00 97.25 313 GLY A O 1
ATOM 2376 N N . ARG A 1 314 ? -18.936 -17.202 33.835 1.00 97.25 314 ARG A N 1
ATOM 2377 C CA . ARG A 1 314 ? -17.459 -17.252 33.790 1.00 97.25 314 ARG A CA 1
ATOM 2378 C C . ARG A 1 314 ? -16.836 -17.035 35.163 1.00 97.25 314 ARG A C 1
ATOM 2380 O O . ARG A 1 314 ? -17.283 -16.170 35.918 1.00 97.25 314 ARG A O 1
ATOM 2387 N N . GLU A 1 315 ? -15.768 -17.769 35.443 1.00 97.56 315 GLU A N 1
ATOM 2388 C CA . GLU A 1 315 ? -14.948 -17.577 36.637 1.00 97.56 315 GLU A CA 1
ATOM 2389 C C . GLU A 1 315 ? -13.958 -16.419 36.442 1.00 97.56 315 GLU A C 1
ATOM 2391 O O . GLU A 1 315 ? -13.336 -16.286 35.388 1.00 97.56 315 GLU A O 1
ATOM 2396 N N . PHE A 1 316 ? -13.816 -15.560 37.447 1.00 97.19 316 PHE A N 1
ATOM 2397 C CA . PHE A 1 316 ? -12.876 -14.438 37.470 1.00 97.19 316 PHE A CA 1
ATOM 2398 C C . PHE A 1 316 ? -12.410 -14.175 38.909 1.00 97.19 316 PHE A C 1
ATOM 2400 O O . PHE A 1 316 ? -13.021 -14.661 39.859 1.00 97.19 3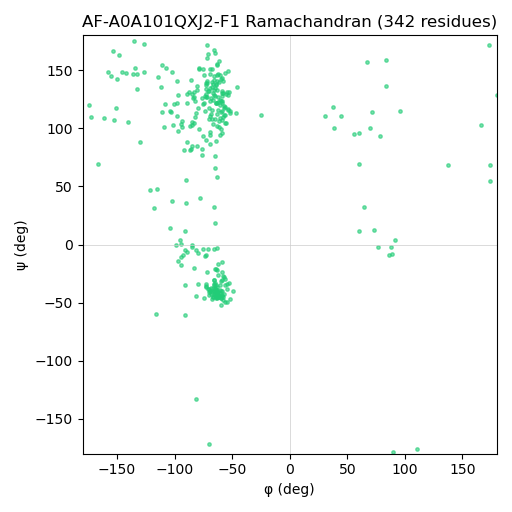16 PHE A O 1
ATOM 2407 N N . ARG A 1 317 ? -11.309 -13.440 39.091 1.00 96.94 317 ARG A N 1
ATOM 2408 C CA . ARG A 1 317 ? -10.773 -13.102 40.419 1.00 96.94 317 ARG A CA 1
ATOM 2409 C C . ARG A 1 317 ? -11.002 -11.632 40.719 1.00 96.94 317 ARG A C 1
ATOM 2411 O O . ARG A 1 317 ? -10.501 -10.789 39.982 1.00 96.94 317 ARG A O 1
ATOM 2418 N N . ASP A 1 318 ? -11.725 -11.348 41.798 1.00 96.38 318 ASP A N 1
ATOM 2419 C CA . ASP A 1 318 ? -11.928 -9.983 42.285 1.00 96.38 318 ASP A CA 1
ATOM 2420 C C . ASP A 1 318 ? -12.243 -9.971 43.790 1.00 96.38 318 ASP A C 1
ATOM 2422 O O . ASP A 1 318 ? -12.873 -10.890 44.330 1.00 96.38 318 ASP A O 1
ATOM 2426 N N . ARG A 1 319 ? -11.772 -8.936 44.491 1.00 95.69 319 ARG A N 1
ATOM 2427 C CA . ARG A 1 319 ? -12.070 -8.746 45.916 1.00 95.69 319 ARG A CA 1
ATOM 2428 C C . ARG A 1 319 ? -13.515 -8.300 46.102 1.00 95.69 319 ARG A C 1
ATOM 2430 O O . ARG A 1 319 ? -14.159 -8.758 47.051 1.00 95.69 319 ARG A O 1
ATOM 2437 N N . ASP A 1 320 ? -14.028 -7.482 45.188 1.00 95.69 320 ASP A N 1
ATOM 2438 C CA . ASP A 1 320 ? -15.388 -6.960 45.260 1.00 95.69 320 ASP A CA 1
ATOM 2439 C C . ASP A 1 320 ? -16.417 -8.045 44.867 1.00 95.69 320 ASP A C 1
ATOM 2441 O O . ASP A 1 320 ? -16.359 -8.587 43.759 1.00 95.69 320 ASP A O 1
ATOM 2445 N N . PRO A 1 321 ? -17.369 -8.407 45.752 1.00 94.50 321 PRO A N 1
ATOM 2446 C CA . PRO A 1 321 ? -18.443 -9.339 45.415 1.00 94.50 321 PRO A CA 1
ATOM 2447 C C . PRO A 1 321 ? -19.406 -8.837 44.335 1.00 94.50 321 PRO A C 1
ATOM 2449 O O . PRO A 1 321 ? -20.080 -9.666 43.727 1.00 94.50 321 PRO A O 1
ATOM 2452 N N . ALA A 1 322 ? -19.482 -7.527 44.099 1.00 95.50 322 ALA A N 1
ATOM 2453 C CA . ALA A 1 322 ? -20.330 -6.931 43.072 1.00 95.50 322 ALA A CA 1
ATOM 2454 C C . ALA A 1 322 ? -19.622 -6.772 41.713 1.00 95.50 322 ALA A C 1
ATOM 2456 O O . ALA A 1 322 ? -20.265 -6.381 40.733 1.00 95.50 322 ALA A O 1
ATOM 2457 N N . ALA A 1 323 ? -18.324 -7.083 41.625 1.00 95.31 323 ALA A N 1
ATOM 2458 C CA . ALA A 1 323 ? -17.576 -6.976 40.380 1.00 95.31 323 ALA A CA 1
ATOM 2459 C C . ALA A 1 323 ? -18.113 -7.925 39.295 1.00 95.31 323 ALA A C 1
ATOM 2461 O O . ALA A 1 323 ? -18.707 -8.974 39.559 1.00 95.31 323 ALA A O 1
ATOM 2462 N N . ARG A 1 324 ? -17.887 -7.553 38.034 1.00 96.69 324 ARG A N 1
ATOM 2463 C CA . ARG A 1 324 ? -18.227 -8.365 36.857 1.00 96.69 324 ARG A CA 1
ATOM 2464 C C . ARG A 1 324 ? -16.942 -8.837 36.195 1.00 96.69 324 ARG A C 1
ATOM 2466 O O . ARG A 1 324 ? -15.910 -8.181 36.307 1.00 96.69 324 ARG A O 1
ATOM 2473 N N . CYS A 1 325 ? -16.999 -9.960 35.480 1.00 96.25 325 CYS A N 1
ATOM 2474 C CA . CYS A 1 325 ? -15.820 -10.438 34.770 1.00 96.25 325 CYS A CA 1
ATOM 2475 C C . CYS A 1 325 ? -15.382 -9.430 33.683 1.00 96.25 325 CYS A C 1
ATOM 2477 O O . CYS A 1 325 ? -16.225 -8.686 33.163 1.00 96.25 325 CYS A O 1
ATOM 2479 N N . PRO A 1 326 ? -14.091 -9.430 33.294 1.00 95.25 326 PRO A N 1
ATOM 2480 C CA . PRO A 1 326 ? -13.556 -8.514 32.283 1.00 95.25 326 PRO A CA 1
ATOM 2481 C C . PRO A 1 326 ? -14.342 -8.519 30.967 1.00 95.25 326 PRO A C 1
ATOM 2483 O O . PRO A 1 326 ? -14.507 -7.474 30.344 1.00 95.25 326 PRO A O 1
ATOM 2486 N N . ASP A 1 327 ? -14.892 -9.672 30.581 1.00 95.19 327 ASP A N 1
ATOM 2487 C CA . ASP A 1 327 ? -15.694 -9.811 29.365 1.00 95.19 327 ASP A CA 1
ATOM 2488 C C . ASP A 1 327 ? -17.033 -9.069 29.450 1.00 95.19 327 ASP A C 1
ATOM 2490 O O . ASP A 1 327 ? -17.433 -8.406 28.497 1.00 95.19 327 ASP A O 1
ATOM 2494 N N . CYS A 1 328 ? -17.724 -9.147 30.593 1.00 96.62 328 CYS A N 1
ATOM 2495 C CA . CYS A 1 328 ? -18.970 -8.410 30.815 1.00 96.62 328 CYS A CA 1
ATOM 2496 C C . CYS A 1 328 ? -18.722 -6.898 30.843 1.00 96.62 328 CYS A C 1
ATOM 2498 O O . CYS A 1 328 ? -19.499 -6.149 30.257 1.00 96.62 328 CYS A O 1
ATOM 2500 N N . LEU A 1 329 ? -17.626 -6.456 31.471 1.00 95.62 329 LEU A N 1
ATOM 2501 C CA . LEU A 1 329 ? -17.225 -5.045 31.476 1.00 95.62 329 LEU A CA 1
ATOM 2502 C C . LEU A 1 329 ? -16.882 -4.552 30.064 1.00 95.62 329 LEU A C 1
ATOM 2504 O O . LEU A 1 329 ? -17.282 -3.455 29.672 1.00 95.62 329 LEU A O 1
ATOM 2508 N N . HIS A 1 330 ? -16.179 -5.371 29.276 1.00 94.56 330 HIS A N 1
ATOM 2509 C CA . HIS A 1 330 ? -15.869 -5.046 27.889 1.00 94.56 330 HIS A CA 1
ATOM 2510 C C . HIS A 1 330 ? -17.137 -4.957 27.033 1.00 94.56 330 HIS A C 1
ATOM 2512 O O . HIS A 1 330 ? -17.298 -3.998 26.280 1.00 94.56 330 HIS A O 1
ATOM 2518 N N . ALA A 1 331 ? -18.065 -5.907 27.189 1.00 95.31 331 ALA A N 1
ATOM 2519 C CA . ALA A 1 331 ? -19.349 -5.895 26.494 1.00 95.31 331 ALA A CA 1
ATOM 2520 C C . ALA A 1 331 ? -20.139 -4.607 26.794 1.00 95.31 331 ALA A C 1
ATOM 2522 O O . ALA A 1 331 ? -20.557 -3.918 25.862 1.00 95.31 331 ALA A O 1
ATOM 2523 N N . GLU A 1 332 ? -20.245 -4.208 28.066 1.00 95.44 332 GLU A N 1
ATOM 2524 C CA . GLU A 1 332 ? -20.890 -2.945 28.456 1.00 95.44 332 GLU A CA 1
ATOM 2525 C C . GLU A 1 332 ? -20.209 -1.718 27.851 1.00 95.44 332 GLU A C 1
ATOM 2527 O O . GLU A 1 332 ? -20.886 -0.812 27.361 1.00 95.44 332 GLU A O 1
ATOM 2532 N N . HIS A 1 333 ? -18.874 -1.690 27.831 1.00 93.44 333 HIS A N 1
ATOM 2533 C CA . HIS A 1 333 ? -18.132 -0.604 27.202 1.00 93.44 333 HIS A CA 1
ATOM 2534 C C . HIS A 1 333 ? -18.405 -0.532 25.692 1.00 93.44 333 HIS A C 1
ATOM 2536 O O . HIS A 1 333 ? -18.633 0.553 25.147 1.00 93.44 333 HIS A O 1
ATOM 2542 N N . THR A 1 334 ? -18.417 -1.674 24.998 1.00 91.81 334 THR A N 1
ATOM 2543 C CA . THR A 1 334 ? -18.730 -1.721 23.562 1.00 91.81 334 THR A CA 1
ATOM 2544 C C . THR A 1 334 ? -20.164 -1.287 23.272 1.00 91.81 334 THR A C 1
ATOM 2546 O O . THR A 1 334 ? -20.374 -0.513 22.338 1.00 91.81 334 THR A O 1
ATOM 2549 N N . ASP A 1 335 ? -21.131 -1.672 24.107 1.00 93.44 335 ASP A N 1
ATOM 2550 C CA . ASP A 1 335 ? -22.526 -1.249 23.976 1.00 93.44 335 ASP A CA 1
ATOM 2551 C C . ASP A 1 335 ? -22.699 0.246 24.255 1.00 93.44 335 ASP A C 1
ATOM 2553 O O . ASP A 1 335 ? -23.404 0.932 23.512 1.00 93.44 335 ASP A O 1
ATOM 2557 N N . ALA A 1 336 ? -22.018 0.795 25.264 1.00 90.69 336 ALA A N 1
ATOM 2558 C CA . ALA A 1 336 ? -22.015 2.231 25.536 1.00 90.69 336 ALA A CA 1
ATOM 2559 C C . ALA A 1 336 ? -21.393 3.028 24.376 1.00 90.69 336 ALA A C 1
ATOM 2561 O O . ALA A 1 336 ? -21.933 4.055 23.959 1.00 90.69 336 ALA A O 1
ATOM 2562 N N . THR A 1 337 ? -20.291 2.528 23.808 1.00 88.56 337 THR A N 1
ATOM 2563 C CA . THR A 1 337 ? -19.627 3.138 22.645 1.00 88.56 337 THR A CA 1
ATOM 2564 C C . THR A 1 337 ? -20.532 3.086 21.417 1.00 88.56 337 THR A C 1
ATOM 2566 O O . THR A 1 337 ? -20.685 4.086 20.717 1.00 88.56 337 THR A O 1
ATOM 2569 N N . ARG A 1 338 ? -21.208 1.953 21.194 1.00 89.25 338 ARG A N 1
ATOM 2570 C CA . ARG A 1 338 ? -22.191 1.778 20.123 1.00 89.25 338 ARG A CA 1
ATOM 2571 C C . ARG A 1 338 ? -23.368 2.739 20.303 1.00 89.25 338 ARG A C 1
ATOM 2573 O O . ARG A 1 338 ? -23.725 3.429 19.359 1.00 89.25 338 ARG A O 1
ATOM 2580 N N . ARG A 1 339 ? -23.920 2.881 21.512 1.00 90.62 339 ARG A N 1
ATOM 2581 C CA . ARG A 1 339 ? -24.993 3.853 21.794 1.00 90.62 339 ARG A CA 1
ATOM 2582 C C . ARG A 1 339 ? -24.569 5.301 21.543 1.00 90.62 339 ARG A C 1
ATOM 2584 O O . ARG A 1 339 ? -25.392 6.076 21.081 1.00 90.62 339 ARG A O 1
ATOM 2591 N N . ARG A 1 340 ? -23.306 5.664 21.797 1.00 86.75 340 ARG A N 1
ATOM 2592 C CA . ARG A 1 340 ? -22.775 6.998 21.453 1.00 86.75 340 ARG A CA 1
ATOM 2593 C C . ARG A 1 340 ? -22.599 7.190 19.947 1.00 86.75 340 ARG A C 1
ATOM 2595 O O . ARG A 1 340 ? -22.865 8.272 19.448 1.00 86.75 340 ARG A O 1
ATOM 2602 N N . GLN A 1 341 ? -22.157 6.158 19.230 1.00 83.81 341 GLN A N 1
ATOM 2603 C CA . GLN A 1 341 ? -21.954 6.223 17.777 1.00 83.81 341 GLN A CA 1
ATOM 2604 C C . GLN A 1 341 ? -23.265 6.234 16.985 1.00 83.81 341 GLN A C 1
ATOM 2606 O O . GLN A 1 341 ? -23.344 6.886 15.950 1.00 83.81 341 GLN A O 1
ATOM 2611 N N . PHE A 1 342 ? -24.277 5.509 17.460 1.00 82.25 342 PHE A N 1
ATOM 2612 C CA . PHE A 1 342 ? -25.590 5.388 16.819 1.00 82.25 342 PHE A CA 1
ATOM 2613 C C . PHE A 1 342 ? -26.671 6.220 17.527 1.00 82.25 342 PHE A C 1
ATOM 2615 O O . PHE A 1 342 ? -27.860 6.011 17.293 1.00 82.25 342 PHE A O 1
ATOM 2622 N N . GLY A 1 343 ? -26.255 7.136 18.405 1.00 68.38 343 GLY A N 1
ATOM 2623 C CA . GLY A 1 343 ? -27.130 8.034 19.148 1.00 68.38 343 GLY A CA 1
ATOM 2624 C C . GLY A 1 343 ? -27.807 9.039 18.221 1.00 68.38 343 GLY A C 1
ATOM 2625 O O . GLY A 1 343 ? -27.152 9.932 17.691 1.00 68.38 343 GLY A O 1
ATOM 2626 N N . THR A 1 344 ? -29.106 8.803 18.053 1.00 48.62 344 THR A N 1
ATOM 2627 C CA . THR A 1 344 ? -30.195 9.627 17.505 1.00 48.62 344 THR A CA 1
ATOM 2628 C C . THR A 1 344 ? -30.249 11.055 18.014 1.00 48.62 344 THR A C 1
ATOM 2630 O O . THR A 1 344 ? -30.058 11.222 19.242 1.00 48.62 344 THR A O 1
#

Sequence (344 aa):
MSVDEQDDRKEGAVPNSFGNALAWRWSREMPRGLKGGFLTMLYALRAMAASSGQLRFRDGKPIRIQDLAKAAGCREQDARRYLDAGIRAGVVLVDGERRRGRAALYAIPGDNVRPDWRAAEDYLKATARRRTPDGSSGHSGTNPVDESSGHRGTNQIGPQRHEPEPTDDDPVRATEARWGSGHSGTTGSGHGGTNNPGITHGVPQEVAEVVPQPEVVGGESASREQIPEQDDDEPFGRCEVCKVPLMRAGKRCSAHREALARRRPREGRSKPVQGPLLMPVPTTPAEPRQDVPAAFQPPPTDPLAPLRTCGCGREFRDRDPAARCPDCLHAEHTDATRRRQFGT

Organism: NCBI:txid68231

pLDDT: mean 74.25, std 22.62, range [35.69, 98.38]

Radius of gyration: 34.34 Å; Cα contacts (8 Å, |Δi|>4): 251; chains: 1; bounding box: 86×63×104 Å

Nearest PDB structures (foldseek):
  3g3z-assembly1_B  TM=6.269E-01  e=4.409E-02  Neisseria meningitidis serogroup B
  3r0a-assembly1_A  TM=5.203E-01  e=7.976E-02  Methanosarcina mazei